Protein AF-A0AAX6H4Q1-F1 (afdb_monomer)

Radius of gyration: 34.32 Å; Cα contacts (8 Å, |Δi|>4): 122; chains: 1; bounding box: 48×39×130 Å

Nearest PDB structures (foldseek):
  3qcd-assembly1_A  TM=6.297E-01  e=1.042E+00  Homo sapiens
  3brb-assembly1_A  TM=4.059E-01  e=1.176E+00  Homo sapiens
  3fzr-assembly1_A  TM=3.314E-01  e=1.326E+00  Homo sapiens
  3cth-assembly1_A  TM=3.351E-01  e=3.927E+00  unclassified
  6qle-assembly1_P  TM=2.416E-01  e=5.639E+00  Saccharomyces cerevisiae

Structure (mmCIF, N/CA/C/O backbone):
data_AF-A0AAX6H4Q1-F1
#
_entry.id   AF-A0AAX6H4Q1-F1
#
loop_
_atom_site.group_PDB
_atom_site.id
_atom_site.type_symbol
_atom_site.label_atom_id
_atom_site.label_alt_id
_atom_site.label_comp_id
_atom_site.label_asym_id
_atom_site.label_entity_id
_atom_site.label_seq_id
_atom_site.pdbx_PDB_ins_code
_atom_site.Cartn_x
_atom_site.Cartn_y
_atom_site.Cartn_z
_atom_site.occupancy
_atom_site.B_iso_or_equiv
_atom_site.auth_seq_id
_atom_site.auth_comp_id
_atom_site.auth_asym_id
_atom_site.auth_atom_id
_atom_site.pdbx_PDB_model_num
ATOM 1 N N . MET A 1 1 ? 10.472 -7.003 -108.687 1.00 37.59 1 MET A N 1
ATOM 2 C CA . MET A 1 1 ? 11.764 -6.561 -108.115 1.00 37.59 1 MET A CA 1
ATOM 3 C C . MET A 1 1 ? 11.504 -5.356 -107.213 1.00 37.59 1 MET A C 1
ATOM 5 O O . MET A 1 1 ? 10.667 -4.551 -107.592 1.00 37.59 1 MET A O 1
ATOM 9 N N . ALA A 1 2 ? 12.220 -5.287 -106.077 1.00 36.00 2 ALA A N 1
ATOM 10 C CA . ALA A 1 2 ? 12.126 -4.352 -104.928 1.00 36.00 2 ALA A CA 1
ATOM 11 C C . ALA A 1 2 ? 10.894 -4.563 -104.008 1.00 36.00 2 ALA A C 1
ATOM 13 O O . ALA A 1 2 ? 9.768 -4.429 -104.465 1.00 36.00 2 ALA A O 1
ATOM 14 N N . ASN A 1 3 ? 11.004 -5.148 -102.801 1.00 33.19 3 ASN A N 1
ATOM 15 C CA . ASN A 1 3 ? 11.637 -4.743 -101.519 1.00 33.19 3 ASN A CA 1
ATOM 16 C C . ASN A 1 3 ? 10.996 -3.529 -100.826 1.00 33.19 3 ASN A C 1
ATOM 18 O O . ASN A 1 3 ? 11.168 -2.411 -101.293 1.00 33.19 3 ASN A O 1
ATOM 22 N N . LEU A 1 4 ? 10.372 -3.766 -99.660 1.00 34.47 4 LEU A N 1
ATOM 23 C CA . LEU A 1 4 ? 10.774 -3.221 -98.347 1.00 34.47 4 LEU A CA 1
ATOM 24 C C . LEU A 1 4 ? 9.782 -3.675 -97.258 1.00 34.47 4 LEU A C 1
ATOM 26 O O . LEU A 1 4 ? 8.658 -3.191 -97.167 1.00 34.47 4 LEU A O 1
ATOM 30 N N . SER A 1 5 ? 10.217 -4.618 -96.420 1.00 36.09 5 SER A N 1
ATOM 31 C CA . SER A 1 5 ? 9.572 -4.982 -95.157 1.00 36.09 5 SER A CA 1
ATOM 32 C C . SER A 1 5 ? 9.979 -3.984 -94.071 1.00 36.09 5 SER A C 1
ATOM 34 O O . SER A 1 5 ? 11.161 -3.892 -93.735 1.00 36.09 5 SER A O 1
ATOM 36 N N . ILE A 1 6 ? 9.018 -3.261 -93.497 1.00 38.25 6 ILE A N 1
ATOM 37 C CA . ILE A 1 6 ? 9.238 -2.423 -92.313 1.00 38.25 6 ILE A CA 1
ATOM 38 C C . ILE A 1 6 ? 8.840 -3.241 -91.083 1.00 38.25 6 ILE A C 1
ATOM 40 O O . ILE A 1 6 ? 7.666 -3.521 -90.858 1.00 38.25 6 ILE A O 1
ATOM 44 N N . VAL A 1 7 ? 9.841 -3.644 -90.303 1.00 40.97 7 VAL A N 1
ATOM 45 C CA . VAL A 1 7 ? 9.685 -4.243 -88.971 1.00 40.97 7 VAL A CA 1
ATOM 46 C C . VAL A 1 7 ? 9.646 -3.105 -87.942 1.00 40.97 7 VAL A C 1
ATOM 48 O O . VAL A 1 7 ? 10.538 -2.253 -87.975 1.00 40.97 7 VAL A O 1
ATOM 51 N N . PRO A 1 8 ? 8.676 -3.052 -87.010 1.00 37.75 8 PRO A N 1
ATOM 52 C CA . PRO A 1 8 ? 8.721 -2.089 -85.920 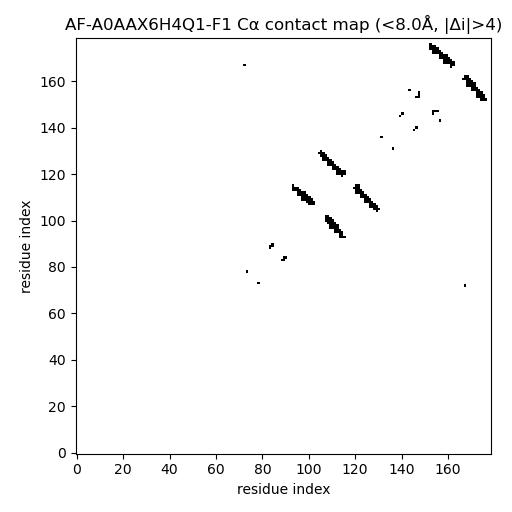1.00 37.75 8 PRO A CA 1
ATOM 53 C C . PRO A 1 8 ? 9.780 -2.501 -84.889 1.00 37.75 8 PRO A C 1
ATOM 55 O O . PRO A 1 8 ? 9.833 -3.635 -84.414 1.00 37.75 8 PRO A O 1
ATOM 58 N N . LYS A 1 9 ? 10.644 -1.544 -84.556 1.00 35.22 9 LYS A N 1
ATOM 59 C CA . LYS A 1 9 ? 11.733 -1.665 -83.588 1.00 35.22 9 LYS A CA 1
ATOM 60 C C . LYS A 1 9 ? 11.150 -1.562 -82.175 1.00 35.22 9 LYS A C 1
ATOM 62 O O . LYS A 1 9 ? 10.753 -0.482 -81.748 1.00 35.22 9 LYS A O 1
ATOM 67 N N . ILE A 1 10 ? 11.092 -2.683 -81.459 1.00 39.88 10 ILE A N 1
ATOM 68 C CA . ILE A 1 10 ? 10.794 -2.718 -80.022 1.00 39.88 10 ILE A CA 1
ATOM 69 C C . ILE A 1 10 ? 12.016 -2.144 -79.295 1.00 39.88 10 ILE A C 1
ATOM 71 O O . ILE A 1 10 ? 13.055 -2.796 -79.207 1.00 39.88 10 ILE A O 1
ATOM 75 N N . ALA A 1 11 ? 11.915 -0.905 -78.816 1.00 41.38 11 ALA A N 1
ATOM 76 C CA . ALA A 1 11 ? 12.880 -0.332 -77.886 1.00 41.38 11 ALA A CA 1
ATOM 77 C C . ALA A 1 11 ? 12.450 -0.706 -76.461 1.00 41.38 11 ALA A C 1
ATOM 79 O O . ALA A 1 11 ? 11.511 -0.138 -75.909 1.00 41.38 11 ALA A O 1
ATOM 80 N N . GLY A 1 12 ? 13.113 -1.711 -75.889 1.00 38.03 12 GLY A N 1
ATOM 81 C CA . GLY A 1 12 ? 13.054 -1.977 -74.458 1.00 38.03 12 GLY A CA 1
ATOM 82 C C . GLY A 1 12 ? 13.833 -0.896 -73.715 1.00 38.03 12 GLY A C 1
ATOM 83 O O . GLY A 1 12 ? 15.051 -0.805 -73.858 1.00 38.03 12 GLY A O 1
ATOM 84 N N . ASN A 1 13 ? 13.136 -0.083 -72.926 1.00 40.94 13 ASN A N 1
ATOM 85 C CA . ASN A 1 13 ? 13.776 0.817 -71.975 1.00 40.94 13 ASN A CA 1
ATOM 86 C C . ASN A 1 13 ? 14.256 -0.018 -70.783 1.00 40.94 13 ASN A C 1
ATOM 88 O O . ASN A 1 13 ? 13.468 -0.414 -69.926 1.00 40.94 13 ASN A O 1
ATOM 92 N N . ALA A 1 14 ? 15.557 -0.301 -70.740 1.00 44.28 14 ALA A N 1
ATOM 93 C CA . ALA A 1 14 ? 16.218 -0.768 -69.534 1.00 44.28 14 ALA A CA 1
ATOM 94 C C . ALA A 1 14 ? 16.263 0.399 -68.536 1.00 44.28 14 ALA A C 1
ATOM 96 O O . ALA A 1 14 ? 17.101 1.291 -68.652 1.00 44.28 14 ALA A O 1
ATOM 97 N N . LEU A 1 15 ? 15.334 0.408 -67.575 1.00 44.47 15 LEU A N 1
ATOM 98 C CA . LEU A 1 15 ? 15.414 1.265 -66.396 1.00 44.47 15 LEU A CA 1
ATOM 99 C C . LEU A 1 15 ? 16.674 0.886 -65.615 1.00 44.47 15 LEU A C 1
ATOM 101 O O . LEU A 1 15 ? 16.746 -0.159 -64.968 1.00 44.47 15 LEU A O 1
ATOM 105 N N . THR A 1 16 ? 17.696 1.728 -65.711 1.00 53.00 16 THR A N 1
ATOM 106 C CA . THR A 1 16 ? 18.912 1.585 -64.920 1.00 53.00 16 THR A CA 1
ATOM 107 C C . THR A 1 16 ? 18.593 1.893 -63.459 1.00 53.00 16 THR A C 1
ATOM 109 O O . THR A 1 16 ? 18.016 2.934 -63.148 1.00 53.00 16 THR A O 1
ATOM 112 N N . SER A 1 17 ? 19.027 1.022 -62.552 1.00 51.62 17 SER A N 1
ATOM 113 C CA . SER A 1 17 ? 18.906 1.126 -61.088 1.00 51.62 17 SER A CA 1
ATOM 114 C C . SER A 1 17 ? 19.486 2.410 -60.466 1.00 51.62 17 SER A C 1
ATOM 116 O O . SER A 1 17 ? 19.354 2.621 -59.264 1.00 51.62 17 SER A O 1
ATOM 118 N N . ALA A 1 18 ? 20.107 3.279 -61.267 1.00 50.62 18 ALA A N 1
ATOM 119 C CA . ALA A 1 18 ? 20.706 4.539 -60.848 1.00 50.62 18 ALA A CA 1
ATOM 120 C C . ALA A 1 18 ? 19.694 5.684 -60.636 1.00 50.62 18 ALA A C 1
ATOM 122 O O . ALA A 1 18 ? 20.017 6.643 -59.936 1.00 50.62 18 ALA A O 1
ATOM 123 N N . GLU A 1 19 ? 18.479 5.601 -61.192 1.00 49.28 19 GLU A N 1
ATOM 124 C CA . GLU A 1 19 ? 17.459 6.653 -61.017 1.00 49.28 19 GLU A CA 1
ATOM 125 C C . GLU A 1 19 ? 16.603 6.457 -59.756 1.00 49.28 19 GLU A C 1
ATOM 127 O O . GLU A 1 19 ? 16.182 7.436 -59.148 1.00 49.28 19 GLU A O 1
ATOM 132 N N . PHE A 1 20 ? 16.458 5.219 -59.268 1.00 47.72 20 PHE A N 1
ATOM 133 C CA . PHE A 1 20 ? 15.704 4.915 -58.042 1.00 47.72 20 PHE A CA 1
ATOM 134 C C . PHE A 1 20 ? 16.332 5.518 -56.772 1.00 47.72 20 PHE A C 1
ATOM 136 O O . PHE A 1 20 ? 15.642 5.836 -55.808 1.00 47.72 20 PHE A O 1
ATOM 143 N N . TRP A 1 21 ? 17.651 5.722 -56.767 1.00 46.59 21 TRP A N 1
ATOM 144 C CA . TRP A 1 21 ? 18.364 6.249 -55.599 1.00 46.59 21 TRP A CA 1
ATOM 145 C C . TRP A 1 21 ? 18.406 7.778 -55.525 1.00 46.59 21 TRP A C 1
ATOM 147 O O . TRP A 1 21 ? 18.918 8.321 -54.545 1.00 46.59 21 TRP A O 1
ATOM 157 N N . ARG A 1 22 ? 17.877 8.494 -56.526 1.00 47.53 22 ARG A N 1
ATOM 158 C CA . ARG A 1 22 ? 18.001 9.957 -56.589 1.00 47.53 22 ARG A CA 1
ATOM 159 C C . ARG A 1 22 ? 16.854 10.712 -55.905 1.00 47.53 22 ARG A C 1
ATOM 161 O O . ARG A 1 22 ? 17.038 11.881 -55.586 1.00 47.53 22 ARG A O 1
ATOM 168 N N . GLU A 1 23 ? 15.727 10.068 -55.598 1.00 51.44 23 GLU A N 1
ATOM 169 C CA . GLU A 1 23 ? 14.543 10.779 -55.077 1.00 51.44 23 GLU A CA 1
ATOM 170 C C . GLU A 1 23 ? 14.376 10.794 -53.551 1.00 51.44 23 GLU A C 1
ATOM 172 O O . GLU A 1 23 ? 13.623 11.616 -53.045 1.00 51.44 23 GLU A O 1
ATOM 177 N N . ASN A 1 24 ? 15.129 10.002 -52.778 1.00 53.66 24 ASN A N 1
ATOM 178 C CA . ASN A 1 24 ? 14.963 9.953 -51.313 1.00 53.66 24 ASN A CA 1
ATOM 179 C C . ASN A 1 24 ? 16.223 10.291 -50.511 1.00 53.66 24 ASN A C 1
ATOM 181 O O . ASN A 1 24 ? 16.339 9.918 -49.341 1.00 53.66 24 ASN A O 1
ATOM 185 N N . ALA A 1 25 ? 17.152 11.049 -51.102 1.00 53.88 25 ALA A N 1
ATOM 186 C CA . ALA A 1 25 ? 18.352 11.484 -50.394 1.00 53.88 25 ALA A CA 1
ATOM 187 C C . ALA A 1 25 ? 18.000 12.226 -49.091 1.00 53.88 25 ALA A C 1
ATOM 189 O O . ALA A 1 25 ? 18.605 11.949 -48.068 1.00 53.88 25 ALA A O 1
ATOM 190 N N . ALA A 1 26 ? 16.974 13.083 -49.068 1.00 55.44 26 ALA A N 1
ATOM 191 C CA . ALA A 1 26 ? 16.629 13.869 -47.878 1.00 55.44 26 ALA A CA 1
ATOM 192 C C . ALA A 1 26 ? 15.942 13.070 -46.744 1.00 55.44 26 ALA A C 1
ATOM 194 O O . ALA A 1 26 ? 16.099 13.414 -45.572 1.00 55.44 26 ALA A O 1
ATOM 195 N N . GLY A 1 27 ? 15.203 12.000 -47.063 1.00 58.62 27 GLY A N 1
ATOM 196 C CA . GLY A 1 27 ? 14.399 11.257 -46.080 1.00 58.62 27 GLY A CA 1
ATOM 197 C C . GLY A 1 27 ? 15.222 10.346 -45.164 1.00 58.62 27 GLY A C 1
ATOM 198 O O . GLY A 1 27 ? 14.980 10.295 -43.958 1.00 58.62 27 GLY A O 1
ATOM 199 N N . GLY A 1 28 ? 16.244 9.678 -45.710 1.00 64.62 28 GLY A N 1
ATOM 200 C CA . GLY A 1 28 ? 17.103 8.770 -44.937 1.00 64.62 28 GLY A CA 1
ATOM 201 C C . GLY A 1 28 ? 17.984 9.497 -43.917 1.00 64.62 28 GLY A C 1
ATOM 202 O O . GLY A 1 28 ? 18.155 9.031 -42.785 1.00 64.62 28 GLY A O 1
ATOM 203 N N . TRP A 1 29 ? 18.481 10.685 -44.279 1.00 76.50 29 TRP A N 1
ATOM 204 C CA . TRP A 1 29 ? 19.265 11.519 -43.367 1.00 76.50 29 TRP A CA 1
ATOM 205 C C . TRP A 1 29 ? 18.431 12.044 -42.203 1.00 76.50 29 TRP A C 1
ATOM 207 O O . TRP A 1 29 ? 18.958 12.136 -41.100 1.00 76.50 29 TRP A O 1
ATOM 217 N N . ALA A 1 30 ? 17.140 12.325 -42.400 1.00 79.06 30 ALA A N 1
ATOM 218 C CA . ALA A 1 30 ? 16.262 12.772 -41.321 1.00 79.06 30 ALA A CA 1
ATOM 219 C C . ALA A 1 30 ? 16.075 11.683 -40.253 1.00 79.06 30 ALA A C 1
ATOM 221 O O . ALA A 1 30 ? 16.210 11.953 -39.060 1.00 79.06 30 ALA A O 1
ATOM 222 N N . THR A 1 31 ? 15.847 10.432 -40.666 1.00 81.06 31 THR A N 1
ATOM 223 C CA . THR A 1 31 ? 15.761 9.296 -39.736 1.00 81.06 31 THR A CA 1
ATOM 224 C C . THR A 1 31 ? 17.089 9.015 -39.040 1.00 81.06 31 THR A C 1
ATOM 226 O O . THR A 1 31 ? 17.110 8.805 -37.829 1.00 81.06 31 THR A O 1
ATOM 229 N N . ALA A 1 32 ? 18.209 9.078 -39.767 1.00 84.75 32 ALA A N 1
ATOM 230 C CA . ALA A 1 32 ? 19.533 8.902 -39.177 1.00 84.75 32 ALA A CA 1
ATOM 231 C C . ALA A 1 32 ? 19.855 10.023 -38.172 1.00 84.75 32 ALA A C 1
ATOM 233 O O . ALA A 1 32 ? 20.321 9.744 -37.070 1.00 84.75 32 ALA A O 1
ATOM 234 N N . ALA A 1 33 ? 19.535 11.276 -38.505 1.00 88.12 33 ALA A N 1
ATOM 235 C CA . ALA A 1 33 ? 19.705 12.427 -37.624 1.00 88.12 33 ALA A CA 1
ATOM 236 C C . ALA A 1 33 ? 18.815 12.336 -36.376 1.00 88.12 33 ALA A C 1
ATOM 238 O O . ALA A 1 33 ? 19.282 12.633 -35.279 1.00 88.12 33 ALA A O 1
ATOM 239 N N . ALA A 1 34 ? 17.568 11.873 -36.509 1.00 86.75 34 ALA A N 1
ATOM 240 C CA . ALA A 1 34 ? 16.667 11.660 -35.378 1.00 86.75 34 ALA A CA 1
ATOM 241 C C . ALA A 1 34 ? 17.179 10.559 -34.434 1.00 86.75 34 ALA A C 1
ATOM 243 O O . ALA A 1 34 ? 17.194 10.752 -33.219 1.00 86.75 34 ALA A O 1
ATOM 244 N N . LEU A 1 35 ? 17.662 9.434 -34.973 1.00 90.75 35 LEU A N 1
ATOM 245 C CA . LEU A 1 35 ? 18.257 8.360 -34.170 1.00 90.75 35 LEU A CA 1
ATOM 246 C C . LEU A 1 35 ? 19.542 8.821 -33.474 1.00 90.75 35 LEU A C 1
ATOM 248 O O . LEU A 1 35 ? 19.727 8.539 -32.292 1.00 90.75 35 LEU A O 1
ATOM 252 N N . LEU A 1 36 ? 20.393 9.584 -34.165 1.00 92.31 36 LEU A N 1
ATOM 253 C CA . LEU A 1 36 ? 21.589 10.190 -33.578 1.00 92.31 36 LEU A CA 1
ATOM 254 C C . LEU A 1 36 ? 21.244 11.193 -32.477 1.00 92.31 36 LEU A C 1
ATOM 256 O O . LEU A 1 36 ? 21.895 11.180 -31.439 1.00 92.31 36 LEU A O 1
ATOM 260 N N . LEU A 1 37 ? 20.203 12.010 -32.651 1.00 92.25 37 LEU A N 1
ATOM 261 C CA . LEU A 1 37 ? 19.699 12.908 -31.612 1.00 92.25 37 LEU A CA 1
ATOM 262 C C . LEU A 1 37 ? 19.189 12.124 -30.402 1.00 92.25 37 LEU A C 1
ATOM 264 O O . LEU A 1 37 ? 19.573 12.439 -29.282 1.00 92.25 37 LEU A O 1
ATOM 268 N N . VAL A 1 38 ? 18.391 11.071 -30.590 1.00 90.38 38 VAL A N 1
ATOM 269 C CA . VAL A 1 38 ? 17.904 10.236 -29.478 1.00 90.38 38 VAL A CA 1
ATOM 270 C C . VAL A 1 38 ? 19.064 9.557 -28.745 1.00 90.38 38 VAL A C 1
ATOM 272 O O . VAL A 1 38 ? 19.101 9.579 -27.514 1.00 90.38 38 VAL A O 1
ATOM 275 N N . LEU A 1 39 ? 20.037 9.000 -29.471 1.00 90.50 39 LEU A N 1
ATOM 276 C CA . LEU A 1 39 ? 21.237 8.396 -28.887 1.00 90.50 39 LEU A CA 1
ATOM 277 C C . LEU A 1 39 ? 22.091 9.433 -28.155 1.00 90.50 39 LEU A C 1
ATOM 279 O O . LEU A 1 39 ? 22.520 9.181 -27.032 1.00 90.50 39 LEU A O 1
ATOM 283 N N . PHE A 1 40 ? 22.278 10.616 -28.740 1.00 89.56 40 PHE A N 1
ATOM 284 C CA . PHE A 1 40 ? 22.998 11.724 -28.122 1.00 89.56 40 PHE A CA 1
ATOM 285 C C . PHE A 1 40 ? 22.302 12.194 -26.845 1.00 89.56 40 PHE A C 1
ATOM 287 O O . PHE A 1 40 ? 22.966 12.352 -25.832 1.00 89.56 40 PHE A O 1
ATOM 294 N N . TRP A 1 41 ? 20.973 12.325 -26.838 1.00 84.62 41 TRP A N 1
ATOM 295 C CA . TRP A 1 41 ? 20.192 12.672 -25.647 1.00 84.62 41 TRP A CA 1
ATOM 296 C C . TRP A 1 41 ? 20.252 11.589 -24.565 1.00 84.62 41 TRP A C 1
ATOM 298 O O . TRP A 1 41 ? 20.324 11.911 -23.378 1.00 84.62 41 TRP A O 1
ATOM 308 N N . LYS A 1 42 ? 20.254 10.304 -24.945 1.00 82.25 42 LYS A N 1
ATOM 309 C CA . LYS A 1 42 ? 20.464 9.186 -24.012 1.00 82.25 42 LYS A CA 1
ATOM 310 C C . LYS A 1 42 ? 21.876 9.234 -23.419 1.00 82.25 42 LYS A C 1
ATOM 312 O O . LYS A 1 42 ? 21.999 9.137 -22.201 1.00 82.25 42 LYS A O 1
ATOM 317 N N . LEU A 1 43 ? 22.909 9.477 -24.233 1.00 83.12 43 LEU A N 1
ATOM 318 C CA . LEU A 1 43 ? 24.288 9.660 -23.764 1.00 83.12 43 LEU A CA 1
ATOM 319 C C . LEU A 1 43 ? 24.425 10.893 -22.862 1.00 83.12 43 LEU A C 1
ATOM 321 O O . LEU A 1 43 ? 25.049 10.809 -21.805 1.00 83.12 43 LEU A O 1
ATOM 325 N N . LEU A 1 44 ? 23.799 12.014 -23.224 1.00 77.06 44 LEU A N 1
ATOM 326 C CA . LEU A 1 44 ? 23.804 13.233 -22.422 1.00 77.06 44 LEU A CA 1
ATOM 327 C C . LEU A 1 44 ? 23.124 12.990 -21.075 1.00 77.06 44 LEU A C 1
ATOM 329 O O . LEU A 1 44 ? 23.703 13.337 -20.061 1.00 77.06 44 LEU A O 1
ATOM 333 N N . ARG A 1 45 ? 21.986 12.283 -21.017 1.00 69.00 45 ARG A N 1
ATOM 334 C CA . ARG A 1 45 ? 21.378 11.860 -19.739 1.00 69.00 45 ARG A CA 1
ATOM 335 C C . ARG A 1 45 ? 22.300 10.965 -18.907 1.00 69.00 45 ARG A C 1
ATOM 337 O O . ARG A 1 45 ? 22.355 11.134 -17.694 1.00 69.00 45 ARG A O 1
ATOM 344 N N . THR A 1 46 ? 23.053 10.056 -19.530 1.00 65.69 46 THR A N 1
ATOM 345 C CA . THR A 1 46 ? 24.023 9.214 -18.801 1.00 65.69 46 THR A CA 1
ATOM 346 C C . THR A 1 46 ? 25.260 9.982 -18.319 1.00 65.69 46 THR A C 1
ATOM 348 O O . THR A 1 46 ? 25.843 9.618 -17.301 1.00 65.69 46 THR A O 1
ATOM 351 N N . LEU A 1 47 ? 25.644 11.064 -19.007 1.00 61.94 47 LEU A N 1
ATOM 352 C CA . LEU A 1 47 ? 26.780 11.921 -18.649 1.00 61.94 47 LEU A CA 1
ATOM 353 C C . LEU A 1 47 ? 26.384 13.021 -17.650 1.00 61.94 47 LEU A C 1
ATOM 355 O O . LEU A 1 47 ? 27.136 13.290 -16.718 1.00 61.94 47 LEU A O 1
ATOM 359 N N . SER A 1 48 ? 25.181 13.589 -17.767 1.00 59.62 48 SER A N 1
ATOM 360 C CA . SER A 1 48 ? 24.581 14.526 -16.806 1.00 59.62 48 SER A CA 1
ATOM 361 C C . SER A 1 48 ? 24.200 13.855 -15.484 1.00 59.62 48 SER A C 1
ATOM 363 O O . SER A 1 48 ? 24.084 14.534 -14.471 1.00 59.62 48 SER A O 1
ATOM 365 N N . GLY A 1 49 ? 24.065 12.524 -15.464 1.00 54.22 49 GLY A N 1
ATOM 366 C CA . GLY A 1 49 ? 23.932 11.729 -14.239 1.00 54.22 49 GLY A CA 1
ATOM 367 C C . GLY A 1 49 ? 25.231 11.578 -13.435 1.00 54.22 49 GLY A C 1
ATOM 368 O O . GLY A 1 49 ? 25.228 10.933 -12.389 1.00 54.22 49 GLY A O 1
ATOM 369 N N . ARG A 1 50 ? 26.358 12.154 -13.883 1.00 57.62 50 ARG A N 1
ATOM 370 C CA . ARG A 1 50 ? 27.617 12.168 -13.129 1.00 57.62 50 ARG A CA 1
ATOM 371 C C . ARG A 1 50 ? 28.042 13.599 -12.788 1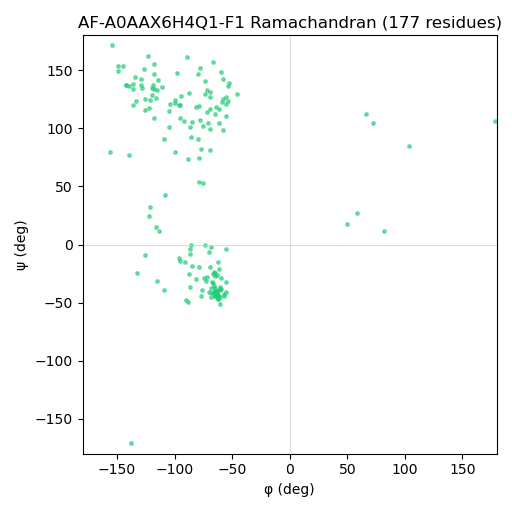.00 57.62 50 ARG A C 1
ATOM 373 O O . ARG A 1 50 ? 28.589 14.305 -13.626 1.00 57.62 50 ARG A O 1
ATOM 380 N N . ARG A 1 51 ? 27.919 13.898 -11.485 1.00 49.38 51 ARG A N 1
ATOM 381 C CA . ARG A 1 51 ? 28.486 15.005 -10.678 1.00 49.38 51 ARG A CA 1
ATOM 382 C C . ARG A 1 51 ? 27.516 16.135 -10.317 1.00 49.38 51 ARG A C 1
ATOM 384 O O . ARG A 1 51 ? 27.592 17.234 -10.849 1.00 49.38 51 ARG A O 1
ATOM 391 N N . VAL A 1 52 ? 26.777 15.913 -9.232 1.00 42.81 52 VAL A N 1
ATOM 392 C CA . VAL A 1 52 ? 26.846 16.851 -8.105 1.00 42.81 52 VAL A CA 1
ATOM 393 C C . VAL A 1 52 ? 27.669 16.149 -7.031 1.00 42.81 52 VAL A C 1
ATOM 395 O O . VAL A 1 52 ? 27.187 15.243 -6.360 1.00 42.81 52 VAL A O 1
ATOM 398 N N . LEU A 1 53 ? 28.949 16.510 -6.914 1.00 50.50 53 LEU A N 1
ATOM 399 C CA . LEU A 1 53 ? 29.705 16.214 -5.701 1.00 50.50 53 LEU A CA 1
ATOM 400 C C . LEU A 1 53 ? 29.245 17.256 -4.677 1.00 50.50 53 LEU A C 1
ATOM 402 O O . LEU A 1 53 ? 29.843 18.321 -4.549 1.00 50.50 53 LEU A O 1
ATOM 406 N N . ALA A 1 54 ? 28.108 17.003 -4.034 1.00 44.75 54 ALA A N 1
ATOM 407 C CA . ALA A 1 54 ? 27.741 17.755 -2.851 1.00 44.75 54 ALA A CA 1
ATOM 408 C C . ALA A 1 54 ? 28.723 17.325 -1.761 1.00 44.75 54 ALA A C 1
ATOM 410 O O . ALA A 1 54 ? 28.777 16.150 -1.397 1.00 44.75 54 ALA A O 1
ATOM 411 N N . THR A 1 55 ? 29.539 18.261 -1.284 1.00 45.53 55 THR A N 1
ATOM 412 C CA . THR A 1 55 ? 30.293 18.090 -0.045 1.00 45.53 55 THR A CA 1
ATOM 413 C C . THR A 1 55 ? 29.279 17.832 1.063 1.00 45.53 55 THR A C 1
ATOM 415 O O . THR A 1 55 ? 28.637 18.757 1.556 1.00 45.53 55 THR A O 1
ATOM 418 N N . VAL A 1 56 ? 29.092 16.559 1.404 1.00 52.19 56 VAL A N 1
ATOM 419 C CA . VAL A 1 56 ? 28.303 16.129 2.556 1.00 52.19 56 VAL A CA 1
ATOM 420 C C . VAL A 1 56 ? 29.040 16.660 3.794 1.00 52.19 56 VAL A C 1
ATOM 422 O O . VAL A 1 56 ? 30.208 16.303 3.981 1.00 52.19 56 VAL A O 1
ATOM 425 N N . PRO A 1 57 ? 28.447 17.543 4.622 1.00 63.00 57 PRO A N 1
ATOM 426 C CA . PRO A 1 57 ? 29.022 17.833 5.932 1.00 63.00 57 PRO A CA 1
ATOM 427 C C . PRO A 1 57 ? 29.119 16.509 6.701 1.00 63.00 57 PRO A C 1
ATOM 429 O O . PRO A 1 57 ? 28.233 15.672 6.536 1.00 63.00 57 PRO A O 1
ATOM 432 N N . PRO A 1 58 ? 30.171 16.266 7.502 1.00 54.00 58 PRO A N 1
ATOM 433 C CA . PRO A 1 58 ? 30.358 14.974 8.148 1.00 54.00 58 PRO A CA 1
ATOM 434 C C . PRO A 1 58 ? 29.114 14.624 8.967 1.00 54.00 58 PRO A C 1
ATOM 436 O O . PRO A 1 58 ? 28.828 15.264 9.979 1.00 54.00 58 PRO A O 1
ATOM 439 N N . SER A 1 59 ? 28.368 13.616 8.507 1.00 54.22 59 SER A N 1
ATOM 440 C CA . SER A 1 59 ? 27.292 13.020 9.286 1.00 54.22 59 SER A CA 1
ATOM 441 C C . SER A 1 59 ? 27.864 12.596 10.640 1.00 54.22 59 SER A C 1
ATOM 443 O O . SER A 1 59 ? 28.968 12.035 10.682 1.00 54.22 59 SER A O 1
ATOM 445 N N . PRO A 1 60 ? 27.161 12.855 11.755 1.00 55.62 60 PRO A N 1
ATOM 446 C CA . PRO A 1 60 ? 27.580 12.335 13.043 1.00 55.62 60 PRO A CA 1
ATOM 447 C C . PRO A 1 60 ? 27.706 10.815 12.922 1.00 55.62 60 PRO A C 1
ATOM 449 O O . PRO A 1 60 ? 26.800 10.141 12.429 1.00 55.62 60 PRO A O 1
ATOM 452 N N . LYS A 1 61 ? 28.876 10.296 13.312 1.00 45.44 61 LYS A N 1
ATOM 453 C CA . LYS A 1 61 ? 29.172 8.861 13.339 1.00 45.44 61 LYS A CA 1
ATOM 454 C C . LYS A 1 61 ? 27.988 8.135 13.989 1.00 45.44 61 LYS A C 1
ATOM 456 O O . LYS A 1 61 ? 27.596 8.549 15.084 1.00 45.44 61 LYS A O 1
ATOM 461 N N . PRO A 1 62 ? 27.433 7.076 13.375 1.00 44.03 62 PRO A N 1
ATOM 462 C CA . PRO A 1 62 ? 26.437 6.274 14.053 1.00 44.03 62 PRO A CA 1
ATOM 463 C C . PRO A 1 62 ? 27.117 5.693 15.288 1.00 44.03 62 PRO A C 1
ATOM 465 O O . PRO A 1 62 ? 28.117 4.977 15.201 1.00 44.03 62 PRO A O 1
ATOM 468 N N . ASN A 1 63 ? 26.613 6.092 16.450 1.00 43.56 63 ASN A N 1
ATOM 469 C CA . ASN A 1 63 ? 26.960 5.481 17.715 1.00 43.56 63 ASN A CA 1
ATOM 470 C C . ASN A 1 63 ? 26.708 3.971 17.550 1.00 43.56 63 ASN A C 1
ATOM 472 O O . ASN A 1 63 ? 25.593 3.609 17.159 1.00 43.56 63 ASN A O 1
ATOM 476 N N . PRO A 1 64 ? 27.688 3.080 17.775 1.00 45.62 64 PRO A N 1
ATOM 477 C CA . PRO A 1 64 ? 27.503 1.649 17.579 1.00 45.62 64 PRO A CA 1
ATOM 478 C C . PRO A 1 64 ? 26.742 1.058 18.767 1.00 45.62 64 PRO A C 1
ATOM 480 O O . PRO A 1 64 ? 27.211 0.125 19.392 1.00 45.62 64 PRO A O 1
ATOM 483 N N . ASN A 1 65 ? 25.578 1.621 19.086 1.00 43.59 65 ASN A N 1
ATOM 484 C CA . ASN A 1 65 ? 24.620 1.078 20.032 1.00 43.59 65 ASN A CA 1
ATOM 485 C C . ASN A 1 65 ? 23.198 1.284 19.483 1.00 43.59 65 ASN A C 1
ATOM 487 O O . ASN A 1 65 ? 22.471 2.147 19.975 1.00 43.59 65 ASN A O 1
ATOM 491 N N . PRO A 1 66 ? 22.733 0.480 18.516 1.00 43.66 66 PRO A N 1
ATOM 492 C CA . PRO A 1 66 ? 21.330 0.125 18.477 1.00 43.66 66 PRO A CA 1
ATOM 493 C C . PRO A 1 66 ? 21.119 -0.978 19.521 1.00 43.66 66 PRO A C 1
ATOM 495 O O . PRO A 1 66 ? 20.942 -2.148 19.194 1.00 43.66 66 PRO A O 1
ATOM 498 N N . SER A 1 67 ? 21.126 -0.624 20.809 1.00 46.19 67 SER A N 1
ATOM 499 C CA . SER A 1 67 ? 20.561 -1.480 21.861 1.00 46.19 67 SER A CA 1
ATOM 500 C C . SER A 1 67 ? 19.031 -1.410 21.817 1.00 46.19 67 SER A C 1
ATOM 502 O O . SER A 1 67 ? 18.364 -1.072 22.788 1.00 46.19 67 SER A O 1
ATOM 504 N N . THR A 1 68 ? 18.482 -1.671 20.637 1.00 44.91 68 THR A N 1
ATOM 505 C CA . THR A 1 68 ? 17.117 -2.113 20.368 1.00 44.91 68 THR A CA 1
ATOM 506 C C . THR A 1 68 ? 17.231 -2.816 19.024 1.00 44.91 68 THR A C 1
ATOM 508 O O . THR A 1 68 ? 17.052 -2.220 17.964 1.00 44.91 68 THR A O 1
ATOM 511 N N . GLY A 1 69 ? 17.703 -4.062 19.066 1.00 42.31 69 GLY A N 1
ATOM 512 C CA . GLY A 1 69 ? 17.783 -4.894 17.877 1.00 42.31 69 GLY A CA 1
ATOM 513 C C . GLY A 1 69 ? 16.397 -4.965 17.253 1.00 42.31 69 GLY A C 1
ATOM 514 O O . GLY A 1 69 ? 15.447 -5.392 17.907 1.00 42.31 69 GLY A O 1
ATOM 515 N N . ILE A 1 70 ? 16.274 -4.534 15.999 1.00 54.22 70 ILE A N 1
ATOM 516 C CA . ILE A 1 70 ? 15.102 -4.830 15.180 1.00 54.22 70 ILE A CA 1
ATOM 517 C C . ILE A 1 70 ? 15.179 -6.333 14.891 1.00 54.22 70 ILE A C 1
ATOM 519 O O . ILE A 1 70 ? 15.709 -6.770 13.878 1.00 54.22 70 ILE A O 1
ATOM 523 N N . SER A 1 71 ? 14.736 -7.128 15.858 1.00 52.78 71 SER A N 1
ATOM 524 C CA . SER A 1 71 ? 14.506 -8.565 15.748 1.00 52.78 71 SER A CA 1
ATOM 525 C C . SER A 1 71 ? 13.000 -8.819 15.753 1.00 52.78 71 SER A C 1
ATOM 527 O O . SER A 1 71 ? 12.515 -9.717 16.435 1.00 52.78 71 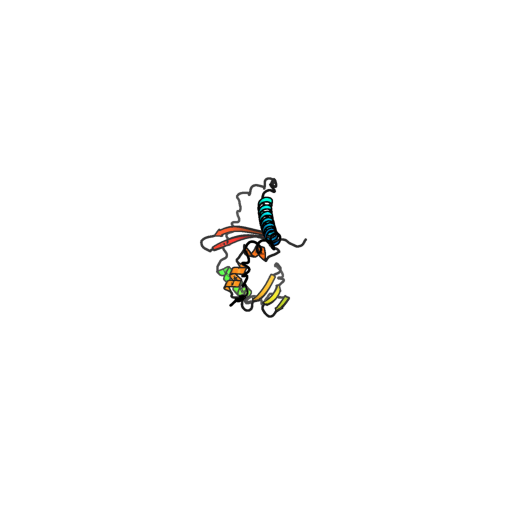SER A O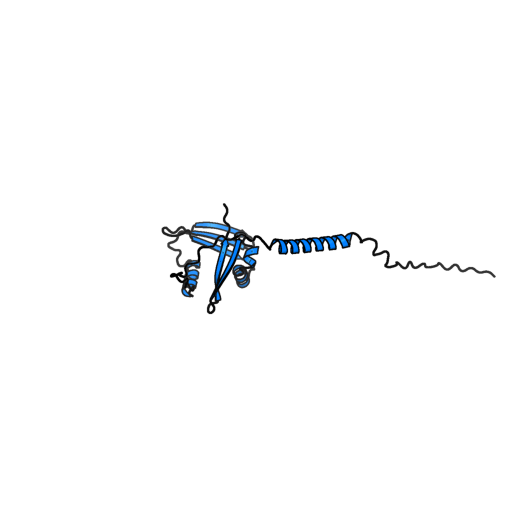 1
ATOM 529 N N . ALA A 1 72 ? 12.236 -8.005 15.027 1.00 62.00 72 ALA A N 1
ATOM 530 C CA . ALA A 1 72 ? 10.841 -8.315 14.749 1.00 62.00 72 ALA A CA 1
ATOM 531 C C . ALA A 1 72 ? 10.800 -9.155 13.469 1.00 62.00 72 ALA A 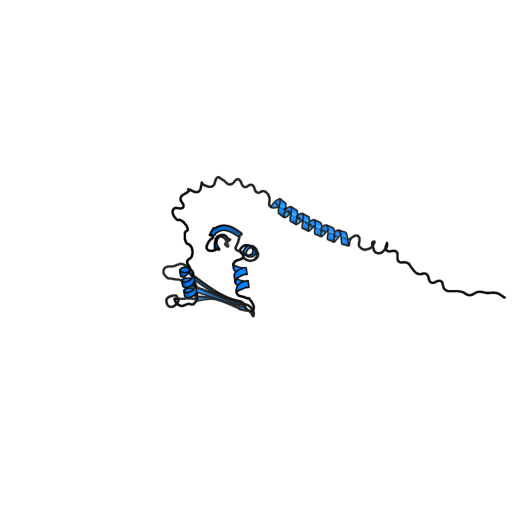C 1
ATOM 533 O O . ALA A 1 72 ? 10.486 -8.669 12.385 1.00 62.00 72 ALA A O 1
ATOM 534 N N . ILE A 1 73 ? 11.216 -10.415 13.594 1.00 76.44 73 ILE A N 1
ATOM 535 C CA . ILE A 1 73 ? 10.874 -11.438 12.608 1.00 76.44 73 ILE A CA 1
ATOM 536 C C . ILE A 1 73 ? 9.356 -11.580 12.711 1.00 76.44 73 ILE A C 1
ATOM 538 O O . ILE A 1 73 ? 8.864 -12.010 13.751 1.00 76.44 73 ILE A O 1
ATOM 542 N N . ILE A 1 74 ? 8.630 -11.170 11.669 1.00 86.25 74 ILE A N 1
ATOM 543 C CA . ILE A 1 74 ? 7.180 -11.389 11.579 1.00 86.25 74 ILE A CA 1
ATOM 544 C C . ILE A 1 74 ? 6.953 -12.899 11.661 1.00 86.25 74 ILE A C 1
ATOM 546 O O . ILE A 1 74 ? 7.549 -13.645 10.876 1.00 86.25 74 ILE A O 1
ATOM 550 N N . SER 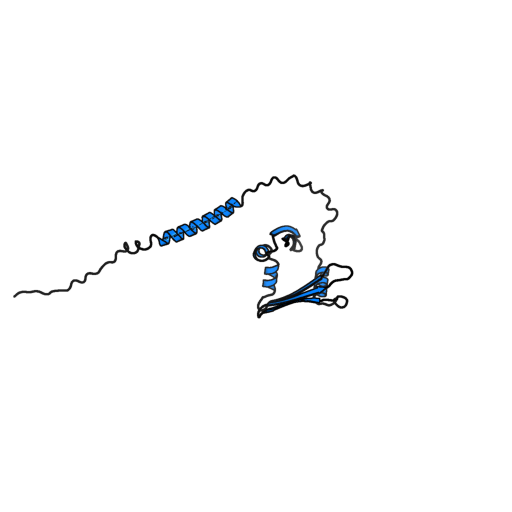A 1 75 ? 6.157 -13.341 12.628 1.00 88.69 75 SER A N 1
ATOM 551 C CA . SER A 1 75 ? 5.861 -14.751 12.858 1.00 88.69 75 SER A CA 1
ATOM 552 C C . SER A 1 75 ? 4.641 -15.210 12.056 1.00 88.69 75 SER A C 1
ATOM 554 O O . SER A 1 75 ? 3.812 -14.404 11.634 1.00 88.69 75 SER A O 1
ATOM 556 N N . ASP A 1 76 ? 4.494 -16.525 11.876 1.00 90.06 76 ASP A N 1
ATOM 557 C CA . ASP A 1 76 ? 3.292 -17.100 11.254 1.00 90.06 76 ASP A CA 1
ATOM 558 C C . ASP A 1 76 ? 2.015 -16.758 12.037 1.00 90.06 76 ASP A C 1
ATOM 560 O O . ASP A 1 76 ? 0.937 -16.674 11.452 1.00 90.06 76 ASP A O 1
ATOM 564 N N . GLU A 1 77 ? 2.130 -16.554 13.352 1.00 93.69 77 GLU A N 1
ATOM 565 C CA . GLU A 1 77 ? 1.005 -16.166 14.201 1.00 93.69 77 GLU A CA 1
ATOM 566 C C . GLU A 1 77 ? 0.561 -14.729 13.919 1.00 93.69 77 GLU A C 1
ATOM 568 O O . GLU A 1 77 ? -0.633 -14.480 13.776 1.00 93.69 77 GLU A O 1
ATOM 573 N N . ASP A 1 78 ? 1.512 -13.811 13.719 1.00 91.69 78 ASP A N 1
ATOM 574 C CA . ASP A 1 78 ? 1.210 -12.428 13.330 1.00 91.69 78 ASP A CA 1
ATOM 575 C C . ASP A 1 78 ? 0.477 -12.381 11.978 1.00 91.69 78 ASP A C 1
ATOM 577 O O . ASP A 1 78 ? -0.467 -11.612 11.795 1.00 91.69 78 ASP A O 1
ATOM 581 N N . LEU A 1 79 ? 0.877 -13.237 11.029 1.00 92.25 79 LEU A N 1
ATOM 582 C CA . LEU A 1 79 ? 0.217 -13.348 9.725 1.00 92.25 79 LEU A CA 1
ATOM 583 C C . LEU A 1 79 ? -1.196 -13.934 9.838 1.00 92.25 79 LEU A C 1
ATOM 585 O O . LEU A 1 79 ? -2.105 -13.443 9.169 1.00 92.25 79 LEU A O 1
ATOM 589 N N . ARG A 1 80 ? -1.404 -14.962 10.673 1.00 94.06 80 ARG A N 1
ATOM 590 C CA . ARG A 1 80 ? -2.746 -15.515 10.928 1.00 94.06 80 ARG A CA 1
ATOM 591 C C . ARG A 1 80 ? -3.654 -14.477 11.569 1.00 94.06 80 ARG A C 1
ATOM 593 O O . ARG A 1 80 ? -4.761 -14.284 11.078 1.00 94.06 80 ARG A O 1
ATOM 600 N N . ALA A 1 81 ? -3.169 -13.783 12.596 1.00 92.38 81 ALA A N 1
ATOM 601 C CA . ALA A 1 81 ? -3.915 -12.730 13.271 1.00 92.38 81 ALA A CA 1
ATOM 602 C C . ALA A 1 81 ? -4.343 -11.625 12.291 1.00 92.38 81 ALA A C 1
ATOM 604 O O . ALA A 1 81 ? -5.503 -11.216 12.300 1.00 92.38 81 ALA A O 1
ATOM 605 N N . LEU A 1 82 ? -3.449 -11.210 11.383 1.00 92.50 82 LEU A N 1
ATOM 606 C CA . LEU A 1 82 ? -3.774 -10.244 10.332 1.00 92.50 82 LEU A CA 1
ATOM 607 C C . LEU A 1 82 ? -4.890 -10.747 9.404 1.00 92.50 82 LEU A C 1
ATOM 609 O O . LEU A 1 82 ? -5.803 -9.993 9.081 1.00 92.50 82 LEU A O 1
ATOM 613 N N . VAL A 1 83 ? -4.838 -12.008 8.965 1.00 93.12 83 VAL A N 1
ATOM 614 C CA . VAL A 1 83 ? -5.890 -12.586 8.109 1.00 93.12 83 VAL A CA 1
ATOM 615 C C . VAL A 1 83 ? -7.232 -12.622 8.841 1.00 93.12 83 VAL A C 1
ATOM 617 O O . VAL A 1 83 ? -8.246 -12.238 8.266 1.00 93.12 83 VAL A O 1
ATOM 620 N N . GLU A 1 84 ? -7.251 -13.011 10.115 1.00 91.94 84 GLU A N 1
ATOM 621 C CA . GLU A 1 84 ? -8.482 -13.030 10.911 1.00 91.94 84 GLU A CA 1
ATOM 622 C C . GLU A 1 84 ? -9.068 -11.631 11.155 1.00 91.94 84 GLU A C 1
ATOM 624 O O . GLU A 1 84 ? -10.292 -11.472 11.148 1.00 91.94 84 GLU A O 1
ATOM 629 N N . GLU A 1 85 ? -8.217 -10.613 11.330 1.00 89.00 85 GLU A N 1
ATOM 630 C CA . GLU A 1 85 ? -8.633 -9.207 11.403 1.00 89.00 85 GLU A CA 1
ATOM 631 C C . GLU A 1 85 ? -9.268 -8.749 10.081 1.00 89.00 85 GLU A C 1
ATOM 633 O O . GLU A 1 85 ? -10.335 -8.127 10.085 1.00 89.00 85 GLU A O 1
ATOM 638 N N . LEU A 1 86 ? -8.654 -9.101 8.946 1.00 89.81 86 LEU A N 1
ATOM 639 C CA . LEU A 1 86 ? -9.158 -8.765 7.611 1.00 89.81 86 LEU A CA 1
ATOM 640 C C . LEU A 1 86 ? -10.472 -9.485 7.265 1.00 89.81 86 LEU A C 1
ATOM 642 O O . LEU A 1 86 ? -11.317 -8.890 6.597 1.00 89.81 86 LEU A O 1
ATOM 646 N N . ASP A 1 87 ? -10.681 -10.709 7.759 1.00 87.88 87 ASP A N 1
ATOM 647 C CA . ASP A 1 87 ? -11.938 -11.464 7.621 1.00 87.88 87 ASP A CA 1
ATOM 648 C C . ASP A 1 87 ? -13.091 -10.879 8.462 1.00 87.88 87 ASP A C 1
ATOM 650 O O . ASP A 1 87 ? -14.236 -11.323 8.359 1.00 87.88 87 ASP A O 1
ATOM 654 N N . GLY A 1 88 ? -12.813 -9.876 9.299 1.00 80.00 88 GLY A N 1
ATOM 655 C CA . GLY A 1 88 ? -13.822 -9.152 10.067 1.00 80.00 88 GLY A CA 1
ATOM 656 C C . GLY A 1 88 ? -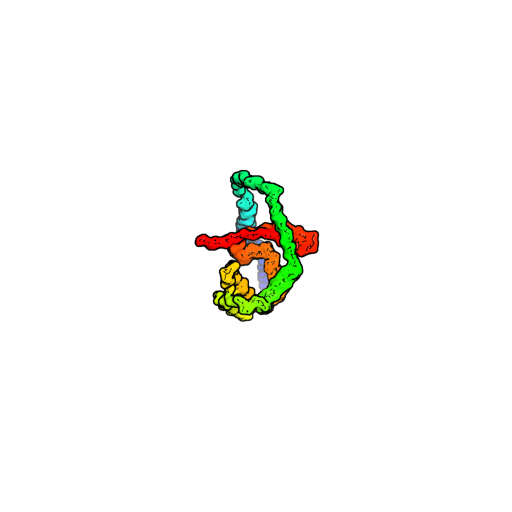14.271 -9.849 11.351 1.00 80.00 88 GLY A C 1
ATOM 657 O O . GLY A 1 88 ? -15.227 -9.396 11.977 1.00 80.00 88 GLY A O 1
ATOM 658 N N . LYS A 1 89 ? -13.572 -10.903 11.792 1.00 72.19 89 LYS A N 1
ATOM 659 C CA . LYS A 1 89 ? -13.919 -11.663 13.010 1.00 72.19 89 LYS A CA 1
ATOM 660 C C . LYS A 1 89 ? -13.880 -10.825 14.297 1.00 72.19 89 LYS A C 1
ATOM 662 O O . LYS A 1 89 ? -14.534 -11.191 15.264 1.00 72.19 89 LYS A O 1
ATOM 667 N N . ASN A 1 90 ? -13.156 -9.702 14.296 1.00 65.44 90 ASN A N 1
ATOM 668 C CA . ASN A 1 90 ? -12.935 -8.845 15.468 1.00 65.44 90 ASN A CA 1
ATOM 669 C C . ASN A 1 90 ? -13.537 -7.428 15.324 1.00 65.44 90 ASN A C 1
ATOM 671 O O . ASN A 1 90 ? -13.166 -6.526 16.069 1.00 65.44 90 ASN A O 1
ATOM 675 N N . GLN A 1 91 ? -14.438 -7.193 14.360 1.00 66.69 91 GLN A N 1
ATOM 676 C CA . GLN A 1 91 ? -14.957 -5.845 14.057 1.00 66.69 91 GLN A CA 1
ATOM 677 C C . GLN A 1 91 ? -16.151 -5.398 14.920 1.00 66.69 91 GLN A C 1
ATOM 679 O O . GLN A 1 91 ? -16.631 -4.284 14.740 1.00 66.69 91 GLN A O 1
ATOM 684 N N . GLU A 1 92 ? -16.641 -6.218 15.855 1.00 64.19 92 GLU A N 1
ATOM 685 C CA . GLU A 1 92 ? -17.864 -5.913 16.623 1.00 64.19 92 GLU A CA 1
ATOM 686 C C . GLU A 1 92 ? -17.754 -4.659 17.512 1.00 64.19 92 GLU A C 1
ATOM 688 O O . GLU A 1 92 ? -18.763 -4.007 17.780 1.00 64.19 92 GLU A O 1
ATOM 693 N N . GLU A 1 93 ? -16.544 -4.285 17.938 1.00 72.50 93 GLU A N 1
ATOM 694 C CA . GLU A 1 93 ? -16.308 -3.104 18.785 1.00 72.50 93 GLU A CA 1
ATOM 695 C C . GLU A 1 93 ? -15.922 -1.846 17.978 1.00 72.50 93 GLU A C 1
ATOM 697 O O . GLU A 1 93 ? -15.981 -0.721 18.482 1.00 72.50 93 GLU A O 1
ATOM 702 N N . GLU A 1 94 ? -15.561 -2.002 16.700 1.00 82.19 94 GLU A N 1
ATOM 703 C CA . GLU A 1 94 ? -15.028 -0.926 15.866 1.00 82.19 94 GLU A CA 1
ATOM 704 C C . GLU A 1 94 ? -16.094 -0.321 14.941 1.00 82.19 94 GLU A C 1
ATOM 706 O O . GLU A 1 94 ? -16.714 -0.998 14.123 1.00 82.19 94 GLU A O 1
ATOM 711 N N . THR A 1 95 ? -16.285 1.001 15.019 1.00 88.88 95 THR A N 1
ATOM 712 C CA . THR A 1 95 ? -17.183 1.717 14.100 1.00 88.88 95 THR A CA 1
ATOM 713 C C . THR A 1 95 ? -16.440 2.067 12.812 1.00 88.88 95 THR A C 1
ATOM 715 O O . THR A 1 95 ? -15.605 2.973 12.794 1.00 88.88 95 THR A O 1
ATOM 718 N N . TRP A 1 96 ? -16.750 1.342 11.737 1.00 92.44 96 TRP A N 1
ATOM 719 C CA . TRP A 1 96 ? -16.205 1.573 10.400 1.00 92.44 96 TRP A CA 1
ATOM 720 C C . TRP A 1 96 ? -17.130 2.469 9.563 1.00 92.44 96 TRP A C 1
ATOM 722 O O . TRP A 1 96 ? -18.312 2.171 9.402 1.00 92.44 96 TRP A O 1
ATOM 732 N N . GLU A 1 97 ? -16.576 3.532 8.984 1.00 95.00 97 GLU A N 1
ATOM 733 C CA . GLU A 1 97 ? -17.266 4.488 8.110 1.00 95.00 97 GLU A CA 1
ATOM 734 C C . GLU A 1 97 ? -16.771 4.356 6.665 1.00 95.00 97 GLU A C 1
ATOM 736 O O . GLU A 1 97 ? -15.564 4.282 6.424 1.00 95.00 97 GLU A O 1
ATOM 741 N N . ASP A 1 98 ? -17.681 4.351 5.688 1.00 96.00 98 ASP A N 1
ATOM 742 C CA . ASP A 1 98 ? -17.319 4.324 4.268 1.00 96.00 98 ASP A CA 1
ATOM 743 C C . ASP A 1 98 ? -16.682 5.656 3.832 1.00 96.00 98 ASP A C 1
ATOM 745 O O . ASP A 1 98 ? -17.247 6.734 4.018 1.00 96.00 98 ASP A O 1
ATOM 749 N N . VAL A 1 99 ? -15.500 5.583 3.215 1.00 97.00 99 VAL A N 1
ATOM 750 C CA . VAL A 1 99 ? -14.727 6.748 2.745 1.00 97.00 99 VAL A CA 1
ATOM 751 C C . VAL A 1 99 ? -14.727 6.839 1.224 1.00 97.00 99 VAL A C 1
ATOM 753 O O . VAL A 1 99 ? -14.780 7.931 0.657 1.00 97.00 99 VAL A O 1
ATOM 756 N N . VAL A 1 100 ? -14.631 5.698 0.538 1.00 97.69 100 VAL A N 1
ATOM 757 C CA . VAL A 1 100 ? -14.598 5.641 -0.926 1.00 97.69 100 VAL A CA 1
ATOM 758 C C . VAL A 1 100 ? -15.379 4.436 -1.416 1.00 97.69 100 VAL A C 1
ATOM 760 O O . VAL A 1 100 ? -15.176 3.333 -0.925 1.00 97.69 100 VAL A O 1
ATOM 763 N N . GLU A 1 101 ? -16.171 4.635 -2.466 1.00 97.56 101 GLU A N 1
ATOM 764 C CA . GLU A 1 101 ? -16.726 3.562 -3.285 1.00 97.56 101 GLU A CA 1
ATOM 765 C C . GLU A 1 101 ? -16.597 3.951 -4.764 1.00 97.56 101 GLU A C 1
ATOM 767 O O . GLU A 1 101 ? -17.073 5.002 -5.200 1.00 97.56 101 GLU A O 1
ATOM 772 N N . LYS A 1 102 ? -15.886 3.139 -5.547 1.00 97.69 102 LYS A N 1
ATOM 773 C CA . LYS A 1 102 ? -15.667 3.342 -6.984 1.00 97.69 102 LYS A CA 1
ATOM 774 C C . LYS A 1 102 ? -15.692 2.000 -7.693 1.00 97.69 102 LYS A C 1
ATOM 776 O O . LYS A 1 102 ? -15.074 1.050 -7.237 1.00 97.69 102 LYS A O 1
ATOM 781 N N . LYS A 1 103 ? -16.343 1.921 -8.851 1.00 97.12 103 LYS A N 1
ATOM 782 C CA . LYS A 1 103 ? -16.311 0.713 -9.682 1.00 97.12 103 LYS A CA 1
ATOM 783 C C . LYS A 1 103 ? -16.421 1.032 -11.162 1.00 97.12 103 LYS A C 1
ATOM 785 O O . LYS A 1 103 ? -17.012 2.037 -11.550 1.00 97.12 103 LYS A O 1
ATOM 790 N N . ASN A 1 104 ? -15.877 0.149 -11.980 1.00 96.00 104 ASN A N 1
ATOM 791 C CA . ASN A 1 104 ? -16.133 0.072 -13.411 1.00 96.00 104 ASN A CA 1
ATOM 792 C C . ASN A 1 104 ? -16.281 -1.408 -13.817 1.00 96.00 104 ASN A C 1
ATOM 794 O O . ASN A 1 104 ? -16.365 -2.278 -12.956 1.00 96.00 104 ASN A O 1
ATOM 798 N N . GLY A 1 105 ? -16.332 -1.707 -15.118 1.00 94.69 105 GLY A N 1
ATOM 799 C CA . GLY A 1 105 ? -16.521 -3.080 -15.611 1.00 94.69 105 GLY A CA 1
ATOM 800 C C . GLY A 1 105 ? -15.357 -4.054 -15.362 1.00 94.69 105 GLY A C 1
ATOM 801 O O . GLY A 1 105 ? -15.461 -5.211 -15.760 1.00 94.69 105 GLY A O 1
ATOM 802 N N . HIS A 1 106 ? -14.252 -3.604 -14.761 1.00 95.62 106 HIS A N 1
ATOM 803 C CA . HIS A 1 106 ? -13.040 -4.402 -14.549 1.00 95.62 106 HIS A CA 1
ATOM 804 C C . HIS A 1 106 ? -12.466 -4.312 -13.136 1.00 95.62 106 HIS A C 1
ATOM 806 O O . HIS A 1 106 ? -11.738 -5.207 -12.721 1.00 95.62 106 HIS A O 1
ATOM 812 N N . ILE A 1 107 ? -12.734 -3.228 -12.412 1.00 96.44 107 ILE A N 1
ATOM 813 C CA . ILE A 1 107 ? -12.210 -3.015 -11.067 1.00 96.44 107 ILE A CA 1
ATOM 814 C C . ILE A 1 107 ? -13.286 -2.400 -10.178 1.00 96.44 107 ILE A C 1
ATOM 816 O O . ILE A 1 107 ? -13.983 -1.465 -10.583 1.00 96.44 107 ILE A O 1
ATOM 820 N N . ALA A 1 108 ? -13.398 -2.906 -8.956 1.00 97.69 108 ALA A N 1
ATOM 821 C CA . ALA A 1 108 ? -14.154 -2.286 -7.879 1.00 97.69 108 ALA A CA 1
ATOM 822 C C . ALA A 1 108 ? -13.205 -1.963 -6.724 1.00 97.69 108 ALA A C 1
ATOM 824 O O . ALA A 1 108 ? -12.339 -2.763 -6.391 1.00 97.69 108 ALA A O 1
ATOM 825 N N . TYR A 1 109 ? -13.354 -0.787 -6.135 1.00 97.94 109 TYR A N 1
ATOM 826 C CA . TYR A 1 109 ? -12.558 -0.287 -5.025 1.00 97.94 109 TYR A CA 1
ATOM 827 C C . TYR A 1 109 ? -13.488 0.309 -3.975 1.00 97.94 109 TYR A C 1
ATOM 829 O O . TYR A 1 109 ? -14.244 1.239 -4.265 1.00 97.94 109 TYR A O 1
ATOM 837 N N . SER A 1 110 ? -13.392 -0.189 -2.752 1.00 97.69 110 SER A N 1
ATOM 838 C CA . SER A 1 110 ? -14.065 0.376 -1.588 1.00 97.69 110 SER A CA 1
ATOM 839 C C . SER A 1 110 ? -13.065 0.580 -0.462 1.00 97.69 110 SER A C 1
ATOM 841 O O . SER A 1 110 ? -12.191 -0.261 -0.258 1.00 97.69 110 SER A O 1
ATOM 843 N N . ALA A 1 111 ? -13.197 1.664 0.292 1.00 97.50 111 ALA A N 1
ATOM 844 C CA . ALA A 1 111 ? -12.385 1.907 1.473 1.00 97.50 111 ALA A CA 1
ATOM 845 C C . ALA A 1 111 ? -13.239 2.413 2.629 1.00 97.50 111 ALA A C 1
ATOM 847 O O . ALA A 1 111 ? -14.087 3.284 2.437 1.00 97.50 111 ALA A O 1
ATOM 848 N N . LYS A 1 112 ? -12.952 1.896 3.821 1.00 95.62 112 LYS A N 1
ATOM 849 C CA . LYS A 1 112 ? -13.544 2.291 5.095 1.00 95.62 112 LYS A CA 1
ATOM 850 C C . LYS A 1 112 ? -12.468 2.839 6.021 1.00 95.62 112 LYS A C 1
ATOM 852 O O . LYS A 1 112 ? -11.296 2.478 5.885 1.00 95.62 112 LYS A O 1
ATOM 857 N N . CYS A 1 113 ? -12.847 3.679 6.973 1.00 95.56 113 CYS A N 1
ATOM 858 C CA . CYS A 1 113 ? -11.970 4.085 8.061 1.00 95.56 113 CYS A CA 1
ATOM 859 C C . CYS A 1 113 ? -12.619 3.851 9.422 1.00 95.56 113 CYS A C 1
ATOM 861 O O . CYS A 1 113 ? -13.836 3.878 9.558 1.00 95.56 113 CYS A O 1
ATOM 863 N N . CYS A 1 114 ? -11.785 3.601 10.421 1.00 92.75 114 CYS A N 1
ATOM 864 C CA . CYS A 1 114 ? -12.186 3.434 11.809 1.00 92.75 114 CYS A CA 1
ATOM 865 C C . CYS A 1 114 ? -11.321 4.366 12.658 1.00 92.75 114 CYS A C 1
ATOM 867 O O . CYS A 1 114 ? -10.106 4.455 12.452 1.00 92.75 114 CYS A O 1
ATOM 869 N N . ARG A 1 115 ? -11.946 5.095 13.590 1.00 92.19 115 ARG A N 1
ATOM 870 C CA . ARG A 1 115 ? -11.268 5.959 14.569 1.00 92.19 115 ARG A CA 1
ATOM 871 C C . ARG A 1 115 ? -11.381 5.341 15.964 1.00 92.19 115 ARG A C 1
ATOM 873 O O . ARG A 1 115 ? -12.346 5.641 16.669 1.00 92.19 115 ARG A O 1
ATOM 880 N N . PRO A 1 116 ? -10.419 4.499 16.379 1.00 87.75 116 PRO A N 1
ATOM 881 C CA . PRO A 1 116 ? -10.372 3.988 17.742 1.00 87.75 116 PRO A CA 1
ATOM 882 C C . PRO A 1 116 ? -10.253 5.135 18.752 1.00 87.75 116 PRO A C 1
ATOM 884 O O . PRO A 1 116 ? -9.624 6.153 18.462 1.00 87.75 116 PRO A O 1
ATOM 887 N N . LYS A 1 117 ? -10.815 4.962 19.954 1.00 86.38 117 LYS A N 1
ATOM 888 C CA . LYS A 1 117 ? -10.719 5.966 21.032 1.00 86.38 117 LYS A CA 1
ATOM 889 C C . LYS A 1 117 ? -9.269 6.239 21.446 1.00 86.38 117 LYS A C 1
ATOM 891 O O . LYS A 1 117 ? -8.914 7.391 21.670 1.00 86.38 117 LYS A O 1
ATOM 896 N N . ASP A 1 118 ? -8.450 5.187 21.475 1.00 87.00 118 ASP A N 1
ATOM 897 C CA . ASP A 1 118 ? -7.087 5.208 22.019 1.00 87.00 118 ASP A CA 1
ATOM 898 C C . ASP A 1 118 ? -6.019 4.816 20.979 1.00 87.00 118 ASP A C 1
ATOM 900 O O . ASP A 1 118 ? -5.007 4.201 21.311 1.00 87.00 118 ASP A O 1
ATOM 904 N N . GLY A 1 119 ? -6.226 5.133 19.695 1.00 87.31 119 GLY A N 1
ATOM 905 C CA . GLY A 1 119 ? -5.317 4.683 18.638 1.00 87.31 119 GLY A CA 1
ATOM 906 C C . GLY A 1 119 ? -5.278 5.562 17.390 1.00 87.31 119 GLY A C 1
ATOM 907 O O . GLY A 1 119 ? -6.070 6.496 17.243 1.00 87.31 119 GLY A O 1
ATOM 908 N N . PRO A 1 120 ? -4.337 5.281 16.471 1.00 92.75 120 PRO A N 1
ATOM 909 C CA . PRO A 1 120 ? -4.289 5.954 15.185 1.00 92.75 120 PRO A CA 1
ATOM 910 C C . PRO A 1 120 ? -5.505 5.584 14.327 1.00 92.75 120 PRO A C 1
ATOM 912 O O . PRO A 1 120 ? -6.110 4.523 14.478 1.00 92.75 120 PRO A O 1
ATOM 915 N N . LEU A 1 121 ? -5.821 6.464 13.379 1.00 93.69 121 LEU A N 1
ATOM 916 C CA . LEU A 1 121 ? -6.829 6.222 12.352 1.00 93.69 121 LEU A CA 1
ATOM 917 C C . LEU A 1 121 ? -6.480 4.959 11.547 1.00 93.69 121 LEU A C 1
ATOM 919 O O . LEU A 1 121 ? -5.390 4.871 10.977 1.00 93.69 121 LEU A O 1
ATOM 923 N N . LYS A 1 122 ? -7.418 4.014 11.474 1.00 92.75 122 LYS A N 1
ATOM 924 C CA . LYS A 1 122 ? -7.300 2.791 10.676 1.00 92.75 122 LYS A CA 1
ATOM 925 C C . LYS A 1 122 ? -8.023 2.951 9.343 1.00 92.75 122 LYS A C 1
ATOM 927 O O . LYS A 1 122 ? -9.060 3.610 9.269 1.00 92.75 122 LYS A O 1
ATOM 932 N N . TYR A 1 123 ? -7.498 2.302 8.309 1.00 94.62 123 TYR A N 1
ATOM 933 C CA . TYR A 1 123 ? -8.130 2.207 6.995 1.00 94.62 123 TYR A CA 1
ATOM 934 C C . TYR A 1 123 ? -8.182 0.751 6.544 1.00 94.62 123 TYR A C 1
ATOM 936 O O . TYR A 1 123 ? -7.192 0.033 6.662 1.00 94.62 123 TYR A O 1
ATOM 944 N N . LEU A 1 124 ? -9.315 0.351 5.973 1.00 93.75 124 LEU A N 1
ATOM 945 C CA . LEU A 1 124 ? -9.514 -0.942 5.333 1.00 93.75 124 LEU A CA 1
ATOM 946 C C . LEU A 1 124 ? -9.936 -0.687 3.893 1.00 93.75 124 LEU A C 1
ATOM 948 O O . LEU A 1 124 ? -10.979 -0.083 3.654 1.00 93.75 124 LEU A O 1
ATOM 952 N N . SER A 1 125 ? -9.137 -1.135 2.931 1.00 95.56 125 SER A N 1
ATOM 953 C CA . SER A 1 125 ? -9.462 -1.014 1.511 1.00 95.56 125 SER A CA 1
ATOM 954 C C . SER A 1 125 ? -9.594 -2.383 0.868 1.00 95.56 125 SER A C 1
ATOM 956 O O . SER A 1 125 ? -8.711 -3.223 1.022 1.00 95.56 125 SER A O 1
ATOM 958 N N . VAL A 1 126 ? -10.648 -2.572 0.083 1.00 95.50 126 VAL A N 1
ATOM 959 C CA . VAL A 1 126 ? -10.890 -3.769 -0.720 1.00 95.50 126 VAL A CA 1
ATOM 960 C C . VAL A 1 126 ? -10.867 -3.364 -2.184 1.00 95.50 126 VAL A C 1
ATOM 962 O O . VAL A 1 126 ? -11.581 -2.449 -2.595 1.00 95.50 126 VAL A O 1
ATOM 965 N N . THR A 1 127 ? -10.036 -4.047 -2.969 1.00 96.06 127 THR A N 1
ATOM 966 C CA . THR A 1 127 ? -10.014 -3.903 -4.427 1.00 96.06 127 THR A CA 1
ATOM 967 C C . THR A 1 127 ? -10.296 -5.252 -5.064 1.00 96.06 127 THR A C 1
ATOM 969 O O . THR A 1 127 ? -9.586 -6.217 -4.797 1.00 96.06 127 THR A O 1
ATOM 972 N N . VAL A 1 128 ? -11.309 -5.317 -5.920 1.00 96.31 128 VAL A N 1
ATOM 973 C CA . VAL A 1 128 ? -11.641 -6.498 -6.717 1.00 96.31 128 VAL A CA 1
ATOM 974 C C . VAL A 1 128 ? -11.184 -6.241 -8.143 1.00 96.31 128 VAL A C 1
ATOM 976 O O . VAL A 1 128 ? -11.628 -5.276 -8.765 1.00 96.31 128 VAL A O 1
ATOM 979 N N . PHE A 1 129 ? -10.292 -7.091 -8.649 1.00 96.19 129 PHE A N 1
ATOM 980 C CA . PHE A 1 129 ? -9.821 -7.056 -10.030 1.00 96.19 129 PHE A CA 1
ATOM 981 C C . PHE A 1 129 ? -10.463 -8.192 -10.822 1.00 96.19 129 PHE A C 1
ATOM 983 O O . PHE A 1 129 ? -10.185 -9.365 -10.583 1.00 96.19 129 PHE A O 1
ATOM 990 N N . GLU A 1 130 ? -11.283 -7.847 -11.806 1.00 96.00 130 GLU A N 1
ATOM 991 C CA . GLU A 1 130 ? -11.823 -8.813 -12.753 1.00 96.00 130 GLU A CA 1
ATOM 992 C C . GLU A 1 130 ? -10.733 -9.251 -13.731 1.00 96.00 130 GLU A C 1
ATOM 994 O O . GLU A 1 130 ? -9.961 -8.431 -14.233 1.00 96.00 130 GLU A O 1
ATOM 999 N N . LYS A 1 131 ? -10.712 -10.542 -14.076 1.00 93.94 131 LYS A N 1
ATOM 1000 C CA . LYS A 1 131 ? -9.794 -11.108 -15.085 1.00 93.94 131 LYS A CA 1
ATOM 1001 C C . LYS A 1 131 ? -8.300 -10.901 -14.767 1.00 93.94 131 LYS A C 1
ATOM 1003 O O . LYS A 1 131 ? -7.482 -10.880 -15.684 1.00 93.94 131 LYS A O 1
ATOM 1008 N N . CYS A 1 132 ? -7.940 -10.774 -13.493 1.00 94.44 132 CYS A N 1
ATOM 1009 C CA . CYS A 1 132 ? -6.556 -10.735 -13.024 1.00 94.44 132 CYS A CA 1
ATOM 1010 C C . CYS A 1 132 ? -6.292 -11.958 -12.141 1.00 94.44 132 CYS A C 1
ATOM 1012 O O . CYS A 1 132 ? -7.115 -12.270 -11.281 1.00 94.44 132 CYS A O 1
ATOM 1014 N N . SER A 1 133 ? -5.177 -12.664 -12.351 1.00 95.94 133 SER A N 1
ATOM 1015 C CA . SER A 1 133 ? -4.813 -13.766 -11.458 1.00 95.94 133 SER A CA 1
ATOM 1016 C C . SER A 1 133 ? -4.203 -13.237 -10.163 1.00 95.94 133 SER A C 1
ATOM 1018 O O . SER A 1 133 ? -3.578 -12.172 -10.127 1.00 95.94 133 SER A O 1
ATOM 1020 N N . THR A 1 134 ? -4.363 -14.003 -9.090 1.00 95.88 134 THR A N 1
ATOM 1021 C CA . THR A 1 134 ? -3.799 -13.693 -7.774 1.00 95.88 134 THR A CA 1
ATOM 1022 C C . THR A 1 134 ? -2.277 -13.623 -7.804 1.00 95.88 134 THR A C 1
ATOM 1024 O O . THR A 1 134 ? -1.688 -12.763 -7.155 1.00 95.88 134 THR A O 1
ATOM 1027 N N . GLU A 1 135 ? -1.633 -14.475 -8.600 1.00 97.06 135 GLU A N 1
ATOM 1028 C CA . GLU A 1 135 ? -0.176 -14.525 -8.743 1.00 97.06 135 GLU A CA 1
ATOM 1029 C C . GLU A 1 135 ? 0.332 -13.266 -9.438 1.00 97.06 135 GLU A C 1
ATOM 1031 O O . GLU A 1 135 ? 1.274 -12.647 -8.956 1.00 97.06 135 GLU A O 1
ATOM 1036 N N . LEU A 1 136 ? -0.335 -12.839 -10.517 1.00 95.56 136 LEU A N 1
ATOM 1037 C CA . LEU A 1 136 ? 0.041 -11.630 -11.243 1.00 95.56 136 LEU A CA 1
ATOM 1038 C C . LEU A 1 136 ? -0.092 -10.390 -10.354 1.00 95.56 136 LEU A C 1
ATOM 1040 O O . LEU A 1 136 ? 0.805 -9.551 -10.337 1.00 95.56 136 LEU A O 1
ATOM 1044 N N . LEU A 1 137 ? -1.191 -10.279 -9.602 1.00 94.75 137 LEU A N 1
ATOM 1045 C CA . LEU A 1 137 ? -1.410 -9.150 -8.699 1.00 94.75 137 LEU A CA 1
ATOM 1046 C C . LEU A 1 137 ? -0.392 -9.128 -7.550 1.00 94.75 137 LEU A C 1
ATOM 1048 O O . LEU A 1 137 ? 0.123 -8.064 -7.203 1.00 94.75 137 LEU A O 1
ATOM 1052 N N . ARG A 1 138 ? -0.075 -10.296 -6.980 1.00 94.94 138 ARG A N 1
ATOM 1053 C CA . ARG A 1 138 ? 0.964 -10.443 -5.953 1.00 94.94 138 ARG A CA 1
ATOM 1054 C C . ARG A 1 138 ? 2.325 -10.015 -6.491 1.00 94.94 138 ARG A C 1
ATOM 1056 O O . ARG A 1 138 ? 2.997 -9.210 -5.852 1.00 94.94 138 ARG A O 1
ATOM 1063 N N . ASP A 1 139 ? 2.723 -10.537 -7.647 1.00 94.94 139 ASP A N 1
ATOM 1064 C CA . ASP A 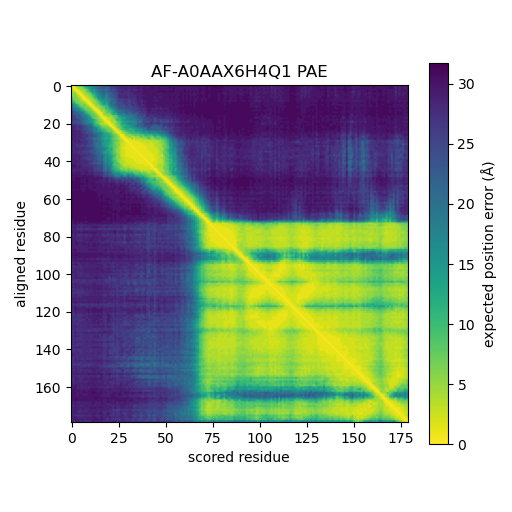1 139 ? 4.033 -10.270 -8.239 1.00 94.94 139 ASP A CA 1
ATOM 1065 C C . ASP A 1 139 ? 4.161 -8.785 -8.617 1.00 94.94 139 ASP A C 1
ATOM 1067 O O . ASP A 1 139 ? 5.174 -8.162 -8.310 1.00 94.94 139 ASP A O 1
ATOM 1071 N N . PHE A 1 140 ? 3.093 -8.181 -9.154 1.00 94.56 140 PHE A N 1
ATOM 1072 C CA . PHE A 1 140 ? 3.000 -6.735 -9.385 1.00 94.56 140 PHE A CA 1
ATOM 1073 C C . PHE A 1 140 ? 3.212 -5.916 -8.102 1.00 94.56 140 PHE A C 1
ATOM 1075 O O . PHE A 1 140 ? 3.926 -4.915 -8.123 1.00 94.56 140 PHE A O 1
ATOM 1082 N N . TYR A 1 141 ? 2.594 -6.314 -6.984 1.00 91.56 141 TYR A N 1
ATOM 1083 C CA . TYR A 1 141 ? 2.685 -5.566 -5.725 1.00 91.56 141 TYR A CA 1
ATOM 1084 C C . TYR A 1 141 ? 4.058 -5.703 -5.049 1.00 91.56 141 TYR A C 1
ATOM 1086 O O . TYR A 1 141 ? 4.517 -4.773 -4.386 1.00 91.56 141 TYR A O 1
ATOM 1094 N N . MET A 1 142 ? 4.713 -6.853 -5.219 1.00 90.19 142 MET A N 1
ATOM 1095 C CA . MET A 1 142 ? 6.017 -7.157 -4.618 1.00 90.19 142 MET A CA 1
ATOM 1096 C C . MET A 1 142 ? 7.209 -6.665 -5.458 1.00 90.19 142 MET A C 1
ATOM 1098 O O . MET A 1 142 ? 8.348 -6.701 -4.982 1.00 90.19 142 MET A O 1
ATOM 1102 N N . ASP A 1 143 ? 6.976 -6.188 -6.685 1.00 91.94 143 ASP A N 1
ATOM 1103 C CA . ASP A 1 143 ? 8.015 -5.632 -7.552 1.00 91.94 143 ASP A CA 1
ATOM 1104 C C . ASP A 1 143 ? 8.359 -4.181 -7.170 1.00 91.94 143 ASP A C 1
ATOM 1106 O O . ASP A 1 143 ? 7.792 -3.200 -7.661 1.00 91.94 143 ASP A O 1
ATOM 1110 N N . ASN A 1 144 ? 9.345 -4.041 -6.282 1.00 90.00 144 ASN A N 1
ATOM 1111 C CA . ASN A 1 144 ? 9.846 -2.737 -5.852 1.00 90.00 144 ASN A CA 1
ATOM 1112 C C . ASN A 1 144 ? 10.541 -1.937 -6.967 1.00 90.00 144 ASN A C 1
ATOM 1114 O O . ASN A 1 144 ? 10.634 -0.712 -6.853 1.00 90.00 144 ASN A O 1
ATOM 1118 N N . GLU A 1 145 ? 11.052 -2.588 -8.017 1.00 89.06 145 GLU A N 1
ATOM 1119 C CA . GLU A 1 145 ? 11.675 -1.877 -9.136 1.00 89.06 145 GLU A CA 1
ATOM 1120 C C . GLU A 1 145 ? 10.605 -1.277 -10.039 1.00 89.06 145 GLU A C 1
ATOM 1122 O O . GLU A 1 145 ? 10.667 -0.088 -10.357 1.00 89.06 145 GLU A O 1
ATOM 1127 N N . TYR A 1 146 ? 9.563 -2.048 -10.353 1.00 92.31 146 TYR A N 1
ATOM 1128 C CA . TYR A 1 146 ? 8.421 -1.549 -11.106 1.00 92.31 146 TYR A CA 1
ATOM 1129 C C . TYR A 1 146 ? 7.609 -0.504 -10.330 1.00 92.31 146 TYR A C 1
ATOM 1131 O O . TYR A 1 146 ? 6.993 0.376 -10.931 1.00 92.31 146 TYR A O 1
ATOM 1139 N N . ARG A 1 147 ? 7.651 -0.518 -8.992 1.00 93.25 147 ARG A N 1
ATOM 1140 C CA . ARG A 1 147 ? 6.965 0.479 -8.155 1.00 93.25 147 ARG A CA 1
ATOM 1141 C C . ARG A 1 147 ? 7.340 1.924 -8.477 1.00 93.25 147 ARG A C 1
ATOM 1143 O O . ARG A 1 147 ? 6.476 2.794 -8.398 1.00 93.25 147 ARG A O 1
ATOM 1150 N N . LYS A 1 148 ? 8.580 2.174 -8.909 1.00 89.00 148 LYS A N 1
ATOM 1151 C CA . LYS A 1 148 ? 9.055 3.505 -9.333 1.00 89.00 148 LYS A CA 1
ATOM 1152 C C . LYS A 1 148 ? 8.337 4.027 -10.583 1.00 89.00 148 LYS A C 1
ATOM 1154 O O . LYS A 1 148 ? 8.274 5.235 -10.784 1.00 89.00 148 LYS A O 1
ATOM 1159 N N . GLU A 1 149 ? 7.789 3.137 -11.408 1.00 92.56 149 GLU A N 1
ATOM 1160 C CA . GLU A 1 149 ? 7.088 3.504 -12.642 1.00 92.56 149 GLU A CA 1
ATOM 1161 C C . GLU A 1 149 ? 5.636 3.931 -12.385 1.00 92.56 149 GLU A C 1
ATOM 1163 O O . GLU A 1 149 ? 5.093 4.751 -13.128 1.00 92.56 149 GLU A O 1
ATOM 1168 N N . TRP A 1 150 ? 4.987 3.399 -11.340 1.00 92.06 150 TRP A N 1
ATOM 1169 C CA . TRP A 1 150 ? 3.553 3.619 -11.108 1.00 92.06 150 TRP A CA 1
ATOM 1170 C C . TRP A 1 150 ? 3.216 4.405 -9.832 1.00 92.06 150 TRP A C 1
ATOM 1172 O O . TRP A 1 150 ? 2.231 5.152 -9.827 1.00 92.06 150 TRP A O 1
ATOM 1182 N N . ASP A 1 151 ? 4.011 4.297 -8.764 1.00 93.88 151 ASP A N 1
ATOM 1183 C CA . ASP A 1 151 ? 3.790 5.028 -7.512 1.00 93.88 151 ASP A CA 1
ATOM 1184 C C . ASP A 1 151 ? 4.434 6.417 -7.588 1.00 93.88 151 ASP A C 1
ATOM 1186 O O . ASP A 1 151 ? 5.594 6.618 -7.237 1.00 93.88 151 ASP A O 1
ATOM 1190 N N . LYS A 1 152 ? 3.652 7.413 -8.014 1.00 92.25 152 LYS A N 1
ATOM 1191 C CA . LYS A 1 152 ? 4.109 8.811 -8.125 1.00 92.25 152 LYS A CA 1
ATOM 1192 C C . LYS A 1 152 ? 4.523 9.436 -6.790 1.00 92.25 152 LYS A C 1
ATOM 1194 O O . LYS A 1 152 ? 5.132 10.504 -6.792 1.00 92.25 152 LYS A O 1
ATOM 1199 N N . THR A 1 153 ? 4.154 8.823 -5.665 1.00 93.69 153 THR A N 1
ATOM 1200 C CA . THR A 1 153 ? 4.553 9.304 -4.339 1.00 93.69 153 THR A CA 1
ATOM 1201 C C . THR A 1 153 ? 5.926 8.783 -3.935 1.00 93.69 153 THR A C 1
ATOM 1203 O O . THR A 1 153 ? 6.549 9.378 -3.063 1.00 93.69 153 THR A O 1
ATOM 1206 N N . LEU A 1 154 ? 6.429 7.719 -4.568 1.00 92.94 154 LEU A N 1
ATOM 1207 C CA . LEU A 1 154 ? 7.732 7.138 -4.271 1.00 92.94 154 LEU A CA 1
ATOM 1208 C C . LEU A 1 154 ? 8.848 7.967 -4.925 1.00 92.94 154 LEU A C 1
ATOM 1210 O O . LEU A 1 154 ? 8.902 8.102 -6.144 1.00 92.94 154 LEU A O 1
ATOM 1214 N N . LEU A 1 155 ? 9.751 8.511 -4.110 1.00 89.25 155 LEU A N 1
ATOM 1215 C CA . LEU A 1 155 ? 10.949 9.215 -4.573 1.00 89.25 155 LEU A CA 1
ATOM 1216 C C . LEU A 1 155 ? 12.112 8.242 -4.761 1.00 89.25 155 LEU A C 1
ATOM 1218 O O . LEU A 1 155 ? 12.752 8.229 -5.809 1.00 89.25 155 LEU A O 1
ATOM 1222 N N . GLU A 1 156 ? 12.366 7.415 -3.747 1.00 88.81 156 GLU A N 1
ATOM 1223 C CA . GLU A 1 156 ? 13.471 6.460 -3.734 1.00 88.81 156 GLU A CA 1
ATOM 1224 C C . GLU A 1 156 ? 13.079 5.165 -3.009 1.00 88.81 156 GLU A C 1
ATOM 1226 O O . GLU A 1 156 ? 12.221 5.151 -2.123 1.00 88.81 156 GLU A O 1
ATOM 1231 N N . HIS A 1 157 ? 13.739 4.071 -3.392 1.00 89.62 157 HIS A N 1
ATOM 1232 C CA . HIS A 1 157 ? 13.670 2.771 -2.729 1.00 89.62 157 HIS A CA 1
ATOM 1233 C C . HIS A 1 157 ? 15.080 2.191 -2.620 1.00 89.62 157 HIS A C 1
ATOM 1235 O O . HIS A 1 157 ? 15.809 2.163 -3.617 1.00 89.62 157 HIS A O 1
ATOM 1241 N N . SER A 1 158 ? 15.432 1.682 -1.439 1.00 87.19 158 SER A N 1
ATOM 1242 C CA . SER A 1 158 ? 16.669 0.939 -1.206 1.00 87.19 158 SER A CA 1
ATOM 1243 C C . SER A 1 158 ? 16.401 -0.337 -0.395 1.00 87.19 158 SER A C 1
ATOM 1245 O O . SER A 1 158 ? 15.527 -0.378 0.472 1.00 87.19 158 SER A O 1
ATOM 1247 N N . MET A 1 159 ? 17.136 -1.413 -0.694 1.00 85.19 159 MET A N 1
ATOM 1248 C CA . MET A 1 159 ? 17.073 -2.660 0.073 1.00 85.19 159 MET A CA 1
ATOM 1249 C C . MET A 1 159 ? 18.207 -2.673 1.094 1.00 85.19 159 MET A C 1
ATOM 1251 O O . MET A 1 159 ? 19.376 -2.624 0.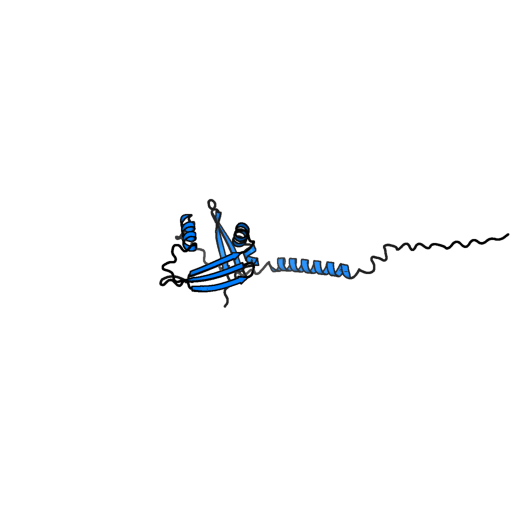716 1.00 85.19 159 MET A O 1
ATOM 1255 N N . LEU A 1 160 ? 17.859 -2.752 2.378 1.00 84.75 160 LEU A N 1
ATOM 1256 C CA . LEU A 1 160 ? 18.819 -2.655 3.473 1.00 84.75 160 LEU A CA 1
ATOM 1257 C C . LEU A 1 160 ? 19.379 -4.026 3.863 1.00 84.75 160 LEU A C 1
ATOM 1259 O O . LEU A 1 160 ? 20.588 -4.167 4.028 1.00 84.75 160 LEU A O 1
ATOM 1263 N N . GLN A 1 161 ? 18.517 -5.037 4.034 1.00 79.62 161 GLN A N 1
ATOM 1264 C CA . GLN A 1 161 ? 18.922 -6.374 4.491 1.00 79.62 161 GLN A CA 1
ATOM 1265 C C . GLN A 1 161 ? 18.033 -7.481 3.912 1.00 79.62 161 GLN A C 1
ATOM 1267 O O . GLN A 1 161 ? 16.838 -7.288 3.692 1.00 79.62 161 GLN A O 1
ATOM 1272 N N . VAL A 1 162 ? 18.614 -8.669 3.722 1.00 78.31 162 VAL A N 1
ATOM 1273 C CA . VAL A 1 162 ? 17.896 -9.896 3.341 1.00 78.31 162 VAL A CA 1
ATOM 1274 C C . VAL A 1 162 ? 18.221 -10.985 4.360 1.00 78.31 162 VAL A C 1
ATOM 1276 O O . VAL A 1 162 ? 19.371 -11.415 4.459 1.00 78.31 162 VAL A O 1
ATOM 1279 N N . MET A 1 163 ? 17.219 -11.444 5.108 1.00 73.75 163 MET A N 1
ATOM 1280 C CA . MET A 1 163 ? 17.363 -12.474 6.138 1.00 73.75 163 MET A CA 1
ATOM 1281 C C . MET A 1 163 ? 17.096 -13.859 5.536 1.00 73.75 163 MET A C 1
ATOM 1283 O O . MET A 1 163 ? 15.965 -14.224 5.223 1.00 73.75 163 MET A O 1
ATOM 1287 N N . LYS A 1 164 ? 18.166 -14.638 5.354 1.00 56.78 164 LYS A N 1
ATOM 1288 C CA . LYS A 1 164 ? 18.133 -15.996 4.787 1.00 56.78 164 LYS A CA 1
ATOM 1289 C C . LYS A 1 164 ? 18.193 -17.011 5.931 1.00 56.78 164 LYS A C 1
ATOM 1291 O O . LYS A 1 164 ? 19.274 -17.476 6.282 1.00 56.78 164 LYS A O 1
ATOM 1296 N N . PRO A 1 165 ? 17.054 -17.257 6.587 1.00 62.44 165 PRO A N 1
ATOM 1297 C CA . PRO A 1 165 ? 16.339 -18.471 6.193 1.00 62.44 165 PRO A CA 1
ATOM 1298 C C . PRO A 1 165 ? 14.870 -18.263 5.785 1.00 62.44 165 PRO A C 1
ATOM 1300 O O . PRO A 1 165 ? 14.282 -19.198 5.259 1.00 62.44 165 PRO A O 1
ATOM 1303 N N . VAL A 1 166 ? 14.289 -17.069 5.972 1.00 63.06 166 VAL A N 1
ATOM 1304 C CA . VAL A 1 166 ? 12.826 -16.824 5.857 1.00 63.06 166 VAL A CA 1
ATOM 1305 C C . VAL A 1 166 ? 12.458 -15.912 4.666 1.00 63.06 166 VAL A C 1
ATOM 1307 O O . VAL A 1 166 ? 11.346 -15.418 4.575 1.00 63.06 166 VAL A O 1
ATOM 1310 N N . GLU A 1 167 ? 13.386 -15.635 3.741 1.00 71.31 167 GLU A N 1
ATOM 1311 C CA . GLU A 1 167 ? 13.205 -14.677 2.621 1.00 71.31 167 GLU A CA 1
ATOM 1312 C C . GLU A 1 167 ? 12.666 -13.286 3.026 1.00 71.31 167 GLU A C 1
ATOM 1314 O O . GLU A 1 167 ? 12.221 -12.502 2.186 1.00 71.31 167 GLU A O 1
ATOM 1319 N N . GLN A 1 168 ? 12.758 -12.931 4.307 1.00 78.12 168 GLN A N 1
ATOM 1320 C CA . GLN A 1 168 ? 12.335 -11.632 4.805 1.00 78.12 168 GLN A CA 1
ATOM 1321 C C . GLN A 1 168 ? 13.318 -10.556 4.337 1.00 78.12 168 GLN A C 1
ATOM 1323 O O . GLN A 1 168 ? 14.542 -10.712 4.431 1.00 78.12 168 GLN A O 1
ATOM 1328 N N . LYS A 1 169 ? 12.778 -9.451 3.822 1.00 83.56 169 LYS A N 1
ATOM 1329 C CA . LYS A 1 169 ? 13.548 -8.325 3.286 1.00 83.56 169 LYS A CA 1
ATOM 1330 C C . LYS A 1 169 ? 13.214 -7.070 4.076 1.00 83.56 169 LYS A C 1
ATOM 1332 O O . LYS A 1 169 ? 12.047 -6.717 4.210 1.00 83.56 169 LYS A O 1
ATOM 1337 N N . LEU A 1 170 ? 14.246 -6.387 4.558 1.00 84.94 170 LEU A N 1
ATOM 1338 C CA . LEU A 1 170 ? 14.126 -5.052 5.125 1.00 84.94 170 LEU A CA 1
ATOM 1339 C C . LEU A 1 170 ? 14.451 -4.035 4.031 1.00 84.94 170 LEU A C 1
ATOM 1341 O O . LEU A 1 170 ? 15.555 -4.048 3.479 1.00 84.94 170 LEU A O 1
ATOM 1345 N N . GLY A 1 171 ? 13.489 -3.172 3.717 1.00 87.38 171 GLY A N 1
ATOM 1346 C CA . GLY A 1 171 ? 13.625 -2.108 2.725 1.00 87.38 171 GLY A CA 1
ATOM 1347 C C . GLY A 1 171 ? 13.328 -0.734 3.314 1.00 87.38 171 GLY A C 1
ATOM 1348 O O . GLY A 1 171 ? 12.696 -0.615 4.362 1.00 87.38 171 GLY A O 1
ATOM 1349 N N . GLU A 1 172 ? 13.781 0.296 2.613 1.00 90.19 172 GLU A N 1
ATOM 1350 C CA . GLU A 1 172 ? 13.514 1.701 2.897 1.00 90.19 172 GLU A CA 1
ATOM 1351 C C . GLU A 1 172 ? 12.788 2.330 1.704 1.00 90.19 172 GLU A C 1
ATOM 1353 O O . GLU A 1 172 ? 13.172 2.123 0.547 1.00 90.19 172 GLU A O 1
ATOM 1358 N N . TRP A 1 173 ? 11.736 3.104 1.988 1.00 92.56 173 TRP A N 1
ATOM 1359 C CA . TRP A 1 173 ? 10.987 3.877 0.997 1.00 92.56 173 TRP A CA 1
ATOM 1360 C C . TRP A 1 173 ? 10.919 5.340 1.412 1.00 92.56 173 TRP A C 1
ATOM 1362 O O . TRP A 1 173 ? 10.414 5.661 2.489 1.00 92.56 173 TRP A O 1
ATOM 1372 N N . LEU A 1 174 ? 11.353 6.229 0.520 1.00 92.88 174 LEU A N 1
ATOM 1373 C CA . LEU A 1 174 ? 11.197 7.669 0.679 1.00 92.88 174 LEU A CA 1
ATOM 1374 C C . LEU A 1 174 ? 9.996 8.136 -0.142 1.00 92.88 174 LEU A C 1
ATOM 1376 O O . LEU A 1 174 ? 9.964 7.941 -1.358 1.00 92.88 174 LEU A O 1
ATOM 1380 N N . LYS A 1 175 ? 9.013 8.763 0.511 1.00 94.12 175 LYS A N 1
ATOM 1381 C CA . LYS A 1 175 ? 7.797 9.263 -0.142 1.00 94.12 175 LYS A CA 1
ATOM 1382 C C . LYS A 1 175 ? 7.703 10.783 -0.101 1.00 94.12 175 LYS A C 1
ATOM 1384 O O . LYS A 1 175 ? 8.039 11.401 0.906 1.00 94.12 175 LYS A O 1
ATOM 1389 N N . SER A 1 176 ? 7.219 11.372 -1.190 1.00 93.38 176 SER A N 1
ATOM 1390 C CA . SER A 1 176 ? 6.847 12.783 -1.239 1.00 93.38 176 SER A CA 1
ATOM 1391 C C . SER A 1 176 ? 5.467 13.002 -0.618 1.00 93.38 176 SER A C 1
ATOM 1393 O O . SER A 1 176 ? 4.580 12.152 -0.707 1.00 93.38 176 SER A O 1
ATOM 1395 N N . SER A 1 177 ? 5.290 14.162 0.007 1.00 89.12 177 SER A N 1
ATOM 1396 C CA . SER A 1 177 ? 3.996 14.665 0.465 1.00 89.12 177 SER A CA 1
ATOM 1397 C C . SER A 1 177 ? 3.702 15.972 -0.265 1.00 89.12 177 SER A C 1
ATOM 1399 O O . SER A 1 177 ? 4.641 16.725 -0.539 1.00 89.12 177 SER A O 1
ATOM 1401 N N . PRO A 1 178 ? 2.427 16.280 -0.559 1.00 86.44 178 PRO A N 1
ATOM 1402 C CA . PRO A 1 178 ? 2.028 17.645 -0.866 1.00 86.44 178 PRO A CA 1
ATOM 1403 C C . PRO A 1 178 ? 2.506 18.595 0.243 1.00 86.44 178 PRO A C 1
ATOM 1405 O O . PRO A 1 178 ? 2.459 18.227 1.423 1.00 86.44 178 PRO A O 1
ATOM 1408 N N . PHE A 1 179 ? 2.990 19.769 -0.165 1.00 72.50 179 PHE A N 1
ATOM 1409 C CA . PHE A 1 179 ? 3.355 20.881 0.715 1.00 72.50 179 PHE A CA 1
ATOM 1410 C C . PHE A 1 179 ? 2.162 21.811 0.929 1.00 72.50 179 PHE A C 1
ATOM 1412 O O . PHE A 1 179 ? 1.380 21.979 -0.037 1.00 72.50 179 PHE A O 1
#

Secondary structure (DSSP, 8-state):
----------------TTSTTSS-HHHHHHHHHHHHHHHHHHHHHHHHTS--------PPPPPS---S-------HHHHHHHHHHHTTTTGGG--EEEEEEEE-SSEEEEEEEE--TTSPPEEEEEEEETT--HHHHHHHHH-TTTHHHH-TTEEEEEEEEEETTTTEEEEEEEE----

InterPro domains:
  IPR002913 START domain [PF01852] (80-164)
  IPR002913 START domain [PS50848] (67-179)
  IPR023393 START-like domain superfamily [G3DSA:3.30.530.20] (69-179)
  IPR051213 START domain-containing lipid transfer [PTHR19308] (62-179)

Solvent-accessible surface area (backbone atoms only — not comparable to full-atom values): 11805 Å² total; per-residue (Å²): 135,86,90,84,88,87,77,86,81,83,79,81,81,78,80,62,80,73,62,75,67,67,81,51,64,72,60,57,52,52,56,53,50,50,52,49,48,53,52,49,51,52,50,46,54,64,52,71,71,62,78,83,83,71,84,72,73,83,70,78,76,80,70,96,66,72,90,66,73,89,74,78,73,84,46,74,64,60,53,50,53,51,51,45,54,73,72,49,78,73,46,91,86,58,69,71,42,86,74,46,80,51,73,62,102,47,39,38,39,39,28,32,36,31,73,51,96,89,56,72,78,43,76,51,73,51,74,49,62,60,99,58,55,70,67,60,55,50,53,61,72,69,33,71,73,60,39,66,80,72,39,86,46,52,75,48,76,50,81,76,47,74,46,88,91,74,78,48,69,47,69,48,77,44,68,66,72,90,130

Sequence (179 aa):
MANLSIVPKIAGNALTSAEFWRENAAGGWATAAALLLVLFWKLLRTLSGRRVLATVPPSPKPNPNPSTGISAIISDEDLRALVEELDGKNQEEETWEDVVEKKNGHIAYSAKCCRPKDGPLKYLSVTVFEKCSTELLRDFYMDNEYRKEWDKTLLEHSMLQVMKPVEQKLGEWLKSSPF

Foldseek 3Di:
DDDDDDDDDDDDPPPDPVVVPPPCPPPVVVVVVVVVVVVVVVVVVVVVVDDPPDPDDDDPDPDPDPVPPPPCPPDPVNVVVVVCVLVVVPCPVWDKAWDDWDDDPFKTKTKIWTDDPPDDIDMDMDMDGHPDDPVRVVVCVPPPVCCVVPVPQWPDKDWDDADPPPRDTDIDTDGDDDD

pLDDT: mean 76.12, std 20.55, range [33.19, 97.94]

Mean predicted aligned error: 18.2 Å

Organism: Iris pallida (NCBI:txid29817)